Protein AF-A0A9P5AXS3-F1 (afdb_monomer_lite)

Foldseek 3Di:
DPDVCVVPNDDLQPLADPQQDLVVLLVQLLQQLVQLVLLVVQAADPVQADEDPPDDVVLLVVLADPCSPVPDPDDPPPPPDRDSRSSRLSLLQKHFDADPPPGTDNQKIARPRQRQIDRSQQRHQPDADPVRRRPGGHVDRHDHSLVSGDPLRLSNDLSSHDDPPDDDPDPPRDRSSVSNSVSSNVVSVVVCVVVVVDPPDPCPDDDDDDDDDDDDDDDDDDDDDDDDDDDDDDDDPPPPVVVVVVVVVVVVVVVVVVVVVVVVVPDPPPVVVVVVVVPPPPDPDDDDDDDDDDDDDDDDD

Secondary structure (DSSP, 8-state):
---HHHHH---TTTT----S-HHHHHHHHHHHHHHHHTTGGGSPPGGGB---TT--HHHHHHHS-TTTTTT-TT--SS-----HHHHHHHHTTEEEEEETTTEEEEEEEEETTT--EEEGGGTS-SEE-TTS-EEE--SSS-B-TTTTS-TT-TTT-HHHHS-TTS---TT----HHHHHHHHHHHHHHHHHHHTT-------PPPPS---PPPPP--------------------TTSHHHHHHHHHHHHHHHHHHHHHHHHHHS-TTHHHHHHHHTT----SS------PPPP------

Radius of gyration: 32.89 Å; chains: 1; bounding box: 79×113×78 Å

pLDDT: mean 74.74, std 23.88, range [27.81, 98.56]

InterPro domains:
  IPR012935 NuBaID, N-terminal domain [PF07967] (2-46)
  IPR013909 NuBaID, C-terminal domain [PF08600] (86-191)

Organism: NCBI:txid1803897

Structure (mmCIF, N/CA/C/O backbone):
data_AF-A0A9P5AXS3-F1
#
_entry.id   AF-A0A9P5AXS3-F1
#
loop_
_atom_site.group_PDB
_atom_site.id
_atom_site.type_symbol
_atom_site.label_atom_id
_atom_site.label_alt_id
_atom_site.label_comp_id
_atom_site.label_asym_id
_atom_site.label_entity_id
_atom_site.label_seq_id
_atom_site.pdbx_PDB_ins_code
_atom_site.Cartn_x
_atom_site.Cartn_y
_atom_site.Cartn_z
_atom_site.occupancy
_atom_site.B_iso_or_equiv
_atom_site.auth_seq_id
_atom_site.auth_comp_id
_atom_site.auth_asym_id
_atom_site.auth_atom_id
_atom_site.pdbx_PDB_model_num
ATOM 1 N N . ASP A 1 1 ? 14.763 30.629 24.649 1.00 59.75 1 ASP A N 1
ATOM 2 C CA . ASP A 1 1 ? 14.240 29.358 25.203 1.00 59.75 1 ASP A CA 1
ATOM 3 C C . ASP A 1 1 ? 12.763 29.035 24.917 1.00 59.75 1 ASP A C 1
ATOM 5 O O . ASP A 1 1 ? 12.211 28.134 25.541 1.00 59.75 1 ASP A O 1
ATOM 9 N N . ASP A 1 2 ? 12.124 29.631 23.899 1.00 80.31 2 ASP A N 1
ATOM 10 C CA . ASP A 1 2 ? 10.697 29.397 23.581 1.00 80.31 2 ASP A CA 1
ATOM 11 C C . ASP A 1 2 ? 10.450 28.553 22.316 1.00 80.31 2 ASP A C 1
ATOM 13 O O . ASP A 1 2 ? 9.512 28.778 21.555 1.00 80.31 2 ASP A O 1
ATOM 17 N N . CYS A 1 3 ? 11.269 27.526 22.079 1.00 80.56 3 CYS A N 1
ATOM 18 C CA . CYS A 1 3 ? 10.980 26.575 21.006 1.00 80.56 3 CYS A CA 1
ATOM 19 C C . CYS A 1 3 ? 9.882 25.592 21.446 1.00 80.56 3 CYS A C 1
ATOM 21 O O . CYS A 1 3 ? 10.131 24.688 22.247 1.00 80.56 3 CYS A O 1
ATOM 23 N N . LEU A 1 4 ? 8.671 25.738 20.899 1.00 76.69 4 LEU A N 1
ATOM 24 C CA . LEU A 1 4 ? 7.526 24.866 21.203 1.00 76.69 4 LEU A CA 1
ATOM 25 C C . LEU A 1 4 ? 7.808 23.381 20.919 1.00 76.69 4 LEU A C 1
ATOM 27 O O . LEU A 1 4 ? 7.338 22.527 21.666 1.00 76.69 4 LEU A O 1
ATOM 31 N N . TRP A 1 5 ? 8.643 23.073 19.920 1.00 72.88 5 TRP A N 1
ATOM 32 C CA . TRP A 1 5 ? 9.085 21.704 19.627 1.00 72.88 5 TRP A CA 1
ATOM 33 C C . TRP A 1 5 ? 9.939 21.101 20.747 1.00 72.88 5 TRP A C 1
ATOM 35 O O . TRP A 1 5 ? 9.805 19.917 21.032 1.00 72.88 5 TRP A O 1
ATOM 45 N N . ARG A 1 6 ? 10.769 21.901 21.432 1.00 71.31 6 ARG A N 1
ATOM 46 C CA . ARG A 1 6 ? 11.506 21.439 22.624 1.00 71.31 6 ARG A CA 1
ATOM 47 C C . ARG A 1 6 ? 10.601 21.279 23.843 1.00 71.31 6 ARG A C 1
ATOM 49 O O . ARG A 1 6 ? 10.870 20.426 24.675 1.00 71.31 6 ARG A O 1
ATOM 56 N N . LYS A 1 7 ? 9.558 22.107 23.964 1.00 77.88 7 LYS A N 1
ATOM 57 C CA . LYS A 1 7 ? 8.667 22.112 25.135 1.00 77.88 7 LYS A CA 1
ATOM 58 C C . LYS A 1 7 ? 7.589 21.034 25.091 1.00 77.88 7 LYS A C 1
ATOM 60 O O . LYS A 1 7 ? 7.230 20.504 26.134 1.00 77.88 7 LYS A O 1
ATOM 65 N N . ARG A 1 8 ? 7.027 20.764 23.912 1.00 74.06 8 ARG A N 1
ATOM 66 C CA . ARG A 1 8 ? 5.856 19.889 23.756 1.00 74.06 8 ARG A CA 1
ATOM 67 C C . ARG A 1 8 ? 6.108 18.684 22.852 1.00 74.06 8 ARG A C 1
ATOM 69 O O . ARG A 1 8 ? 5.332 17.741 22.910 1.00 74.06 8 ARG A O 1
ATOM 76 N N . GLY A 1 9 ? 7.174 18.706 22.050 1.00 72.25 9 GLY A N 1
ATOM 77 C CA . GLY A 1 9 ? 7.424 17.672 21.053 1.00 72.25 9 GLY A CA 1
ATOM 78 C C . GLY A 1 9 ? 6.366 17.645 19.948 1.00 72.25 9 GLY A C 1
ATOM 79 O O . GLY A 1 9 ? 5.576 18.577 19.778 1.00 72.25 9 GLY A O 1
ATOM 80 N N . CYS A 1 10 ? 6.392 16.565 19.177 1.00 68.44 10 CYS A N 1
ATOM 81 C CA . CYS A 1 10 ? 5.355 16.226 18.215 1.00 68.44 10 CYS A CA 1
ATOM 82 C C . CYS A 1 10 ? 4.273 15.392 18.920 1.00 68.44 10 CYS A C 1
ATOM 84 O O . CYS A 1 10 ? 4.609 14.605 19.798 1.00 68.44 10 CYS A O 1
ATOM 86 N N . ASP A 1 11 ? 3.000 15.568 18.560 1.00 71.19 11 ASP A N 1
ATOM 87 C CA . ASP A 1 11 ? 1.923 14.724 19.089 1.00 71.19 11 ASP A CA 1
ATOM 88 C C . ASP A 1 11 ? 2.089 13.279 18.589 1.00 71.19 11 ASP A C 1
ATOM 90 O O . ASP A 1 11 ? 2.275 13.057 17.389 1.00 71.19 11 ASP A O 1
ATOM 94 N N . ASP A 1 12 ? 1.964 12.305 19.494 1.00 67.06 12 ASP A N 1
ATOM 95 C CA . ASP A 1 12 ? 2.056 10.868 19.206 1.00 67.06 12 ASP A CA 1
ATOM 96 C C . ASP A 1 12 ? 1.020 10.417 18.164 1.00 67.06 12 ASP A C 1
ATOM 98 O O . ASP A 1 12 ? 1.191 9.397 17.498 1.00 67.06 12 ASP A O 1
ATOM 102 N N . SER A 1 13 ? -0.061 11.185 17.988 1.00 68.12 13 SER A N 1
ATOM 103 C CA . SER A 1 13 ? -1.099 10.892 17.002 1.00 68.12 13 SER A CA 1
ATOM 104 C C . SER A 1 13 ? -0.812 11.404 15.582 1.00 68.12 13 SER A C 1
ATOM 106 O O . SER A 1 13 ? -1.524 11.005 14.656 1.00 68.12 13 SER A O 1
ATOM 108 N N . LEU A 1 14 ? 0.217 12.246 15.375 1.00 75.31 14 LEU A N 1
ATOM 109 C CA . LEU A 1 14 ? 0.408 12.992 14.119 1.00 75.31 14 LEU A CA 1
ATOM 110 C C . LEU A 1 14 ? 0.569 12.081 12.895 1.00 75.31 14 LEU A C 1
ATOM 112 O O . LEU A 1 14 ? 0.094 12.405 11.808 1.00 75.31 14 LEU A O 1
ATOM 116 N N . LEU A 1 15 ? 1.247 10.948 13.065 1.00 81.50 15 LEU A N 1
ATOM 117 C CA . LEU A 1 15 ? 1.558 10.027 11.974 1.00 81.50 15 LEU A CA 1
ATOM 118 C C . LEU A 1 15 ? 0.583 8.852 11.886 1.00 81.50 15 LEU A C 1
ATOM 120 O O . LEU A 1 15 ? 0.797 7.968 11.070 1.00 81.50 15 LEU A O 1
ATOM 124 N N . ARG A 1 16 ? -0.485 8.807 12.686 1.00 89.50 16 ARG A N 1
ATOM 125 C CA . ARG A 1 16 ? -1.383 7.649 12.733 1.00 89.50 16 ARG A CA 1
ATOM 126 C C . ARG A 1 16 ? -2.268 7.552 11.488 1.00 89.50 16 ARG A C 1
ATOM 128 O O . ARG A 1 16 ? -2.901 8.519 11.068 1.00 89.50 16 ARG A O 1
ATOM 135 N N . LEU A 1 17 ? -2.418 6.341 10.956 1.00 92.69 17 LEU A N 1
ATOM 136 C CA . LEU A 1 17 ? -3.340 6.052 9.859 1.00 92.69 17 LEU A CA 1
ATOM 137 C C . LEU A 1 17 ? -4.780 5.924 10.372 1.00 92.69 17 LEU A C 1
ATOM 139 O O . LEU A 1 17 ? -5.059 5.222 11.352 1.00 92.69 17 LEU A O 1
ATOM 143 N N . SER A 1 18 ? -5.722 6.551 9.668 1.00 91.06 18 SER A N 1
ATOM 144 C CA . SER A 1 18 ? -7.158 6.397 9.918 1.00 91.06 18 SER A CA 1
ATOM 145 C C . SER A 1 18 ? -7.722 5.216 9.124 1.00 91.06 18 SER A C 1
ATOM 147 O O . SER A 1 18 ? -8.249 5.389 8.030 1.00 91.06 18 SER A O 1
ATOM 149 N N . LEU A 1 19 ? -7.588 4.007 9.677 1.00 93.00 19 LEU A N 1
ATOM 150 C CA . LEU A 1 19 ? -7.981 2.747 9.020 1.00 93.00 19 LEU A CA 1
ATOM 151 C C . LEU A 1 19 ? -9.255 2.114 9.601 1.00 93.00 19 LEU A C 1
ATOM 153 O O . LEU A 1 19 ? -9.612 0.992 9.256 1.00 93.00 19 LEU A O 1
ATOM 157 N N . THR A 1 20 ? -9.939 2.805 10.515 1.00 86.81 20 THR A N 1
ATOM 158 C CA . THR A 1 20 ? -11.145 2.288 11.185 1.00 86.81 20 THR A CA 1
ATOM 159 C C . THR A 1 20 ? -12.406 2.428 10.334 1.00 86.81 20 THR A C 1
ATOM 161 O O . THR A 1 20 ? -13.364 1.687 10.535 1.00 86.81 20 THR A O 1
ATOM 164 N N . ASN A 1 21 ? -12.425 3.363 9.379 1.00 93.19 21 ASN A N 1
ATOM 165 C CA . ASN A 1 21 ? -13.519 3.499 8.424 1.00 93.19 21 ASN A CA 1
ATOM 166 C C . ASN A 1 21 ? -13.277 2.561 7.236 1.00 93.19 21 ASN A C 1
ATOM 168 O O . ASN A 1 21 ? -12.375 2.807 6.432 1.00 93.19 21 ASN A O 1
ATOM 172 N N . ALA A 1 22 ? -14.079 1.501 7.124 1.00 94.94 22 ALA A N 1
ATOM 173 C CA . ALA A 1 22 ? -13.914 0.496 6.079 1.00 94.94 22 ALA A CA 1
ATOM 174 C C . ALA A 1 22 ? -14.111 1.064 4.667 1.00 94.94 22 ALA A C 1
ATOM 176 O O . ALA A 1 22 ? -13.286 0.803 3.798 1.00 94.94 22 ALA A O 1
ATOM 177 N N . THR A 1 23 ? -15.126 1.904 4.445 1.00 94.94 23 THR A N 1
ATOM 178 C CA . THR A 1 23 ? -15.406 2.507 3.132 1.00 94.94 23 THR A CA 1
ATOM 179 C C . THR A 1 23 ? -14.225 3.337 2.632 1.00 94.94 23 THR A C 1
ATOM 181 O O . THR A 1 23 ? -13.760 3.146 1.510 1.00 94.94 23 THR A O 1
ATOM 184 N N . THR A 1 24 ? -13.691 4.225 3.476 1.00 96.25 24 THR A N 1
ATOM 185 C CA . THR A 1 24 ? -12.525 5.049 3.123 1.00 96.25 24 THR A CA 1
ATOM 186 C C . THR A 1 24 ? -11.270 4.194 2.949 1.00 96.25 24 THR A C 1
ATOM 188 O O . THR A 1 24 ? -10.493 4.425 2.026 1.00 96.25 24 THR A O 1
ATOM 191 N N . SER A 1 25 ? -11.080 3.184 3.801 1.00 96.94 25 SER A N 1
ATOM 192 C CA . SER A 1 25 ? -9.904 2.307 3.748 1.00 96.94 25 SER A CA 1
ATO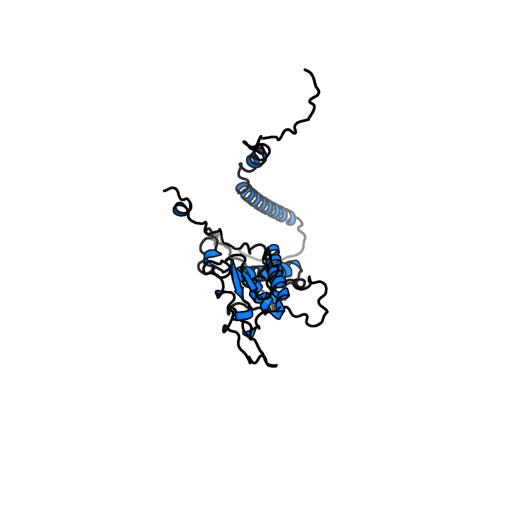M 193 C C . SER A 1 25 ? -9.885 1.440 2.488 1.00 96.94 25 SER A C 1
ATOM 195 O O . SER A 1 25 ? -8.834 1.300 1.868 1.00 96.94 25 SER A O 1
ATOM 197 N N . LEU A 1 26 ? -11.040 0.902 2.083 1.00 96.88 26 LEU A N 1
ATOM 198 C CA . LEU A 1 26 ? -11.205 0.132 0.850 1.00 96.88 26 LEU A CA 1
ATOM 199 C C . LEU A 1 26 ? -11.022 1.013 -0.387 1.00 96.88 26 LEU A C 1
ATOM 201 O O . LEU A 1 26 ? -10.317 0.611 -1.307 1.00 96.88 26 LEU A O 1
ATOM 205 N N . ALA A 1 27 ? -11.581 2.228 -0.398 1.00 96.50 27 ALA A N 1
ATOM 206 C CA . ALA A 1 27 ? -11.375 3.173 -1.496 1.00 96.50 27 ALA A CA 1
ATOM 207 C C . ALA A 1 27 ? -9.890 3.545 -1.657 1.00 96.50 27 ALA A C 1
ATOM 209 O O . ALA A 1 27 ? -9.353 3.484 -2.759 1.00 96.50 27 ALA A O 1
ATOM 210 N N . ALA A 1 28 ? -9.200 3.842 -0.552 1.00 97.06 28 ALA A N 1
ATOM 211 C CA . ALA A 1 28 ? -7.771 4.139 -0.579 1.00 97.06 28 ALA A CA 1
ATOM 212 C C . ALA A 1 28 ? -6.924 2.910 -0.959 1.00 97.06 28 ALA A C 1
ATOM 214 O O . ALA A 1 28 ? -5.900 3.047 -1.622 1.00 97.06 28 ALA A O 1
ATOM 215 N N . LEU A 1 29 ? -7.308 1.700 -0.533 1.00 98.00 29 LEU A N 1
ATOM 216 C CA . LEU A 1 29 ? -6.647 0.465 -0.968 1.00 98.00 29 LEU A CA 1
ATOM 217 C C . LEU A 1 29 ? -6.803 0.263 -2.478 1.00 98.00 29 LEU A C 1
ATOM 219 O O . LEU A 1 29 ? -5.825 -0.066 -3.144 1.00 98.00 29 LEU A O 1
ATOM 223 N N . ARG A 1 30 ? -8.011 0.490 -3.003 1.00 96.56 30 ARG A N 1
ATOM 224 C CA . ARG A 1 30 ? -8.312 0.405 -4.431 1.00 96.56 30 ARG A CA 1
ATOM 225 C C . ARG A 1 30 ? -7.456 1.374 -5.240 1.00 96.56 30 ARG A C 1
ATOM 227 O O . ARG A 1 30 ? -6.846 0.954 -6.213 1.00 96.56 30 ARG A O 1
ATOM 234 N N . GLU A 1 31 ? -7.362 2.627 -4.807 1.00 96.25 31 GLU A N 1
ATOM 235 C CA . GLU A 1 31 ? -6.519 3.643 -5.448 1.00 96.25 31 GLU A CA 1
ATOM 236 C C . GLU A 1 31 ? -5.050 3.202 -5.512 1.00 96.25 31 GLU A C 1
ATOM 238 O O . GLU A 1 31 ? -4.443 3.190 -6.583 1.00 96.25 31 GLU A O 1
ATOM 243 N N . ARG A 1 32 ? -4.488 2.750 -4.381 1.00 97.56 32 ARG A N 1
ATOM 244 C CA . ARG A 1 32 ? -3.109 2.240 -4.341 1.00 97.56 32 ARG A CA 1
ATOM 245 C C . ARG A 1 32 ? -2.912 1.053 -5.279 1.00 97.56 32 ARG A C 1
ATOM 247 O O . ARG A 1 32 ? -1.911 1.006 -5.992 1.00 97.56 32 ARG A O 1
ATOM 254 N N . TYR A 1 33 ? -3.863 0.119 -5.284 1.00 97.62 33 TYR A N 1
ATOM 255 C CA . TYR A 1 33 ? -3.846 -1.046 -6.161 1.00 97.62 33 TYR A CA 1
ATOM 256 C C . TYR A 1 33 ? -3.871 -0.646 -7.640 1.00 97.62 33 TYR A C 1
ATOM 258 O O . TYR A 1 33 ? -3.018 -1.105 -8.391 1.00 97.62 33 TYR A O 1
ATOM 266 N N . ASP A 1 34 ? -4.789 0.232 -8.053 1.00 95.62 34 ASP A N 1
ATOM 267 C CA . ASP A 1 34 ? -4.913 0.675 -9.447 1.00 95.62 34 ASP A CA 1
ATOM 268 C C . ASP A 1 34 ? -3.639 1.358 -9.944 1.00 95.62 34 ASP A C 1
ATOM 270 O O . ASP A 1 34 ? -3.177 1.094 -11.053 1.00 95.62 34 ASP A O 1
ATOM 274 N N . GLU A 1 35 ? -3.031 2.209 -9.118 1.00 95.75 35 GLU A N 1
ATOM 275 C CA . GLU A 1 35 ? -1.787 2.873 -9.491 1.00 95.75 35 GLU A CA 1
ATOM 276 C C . GLU A 1 35 ? -0.615 1.901 -9.649 1.00 95.75 35 GLU A C 1
ATOM 278 O O . GLU A 1 35 ? 0.233 2.081 -10.528 1.00 95.75 35 GLU A O 1
ATOM 283 N N . LEU A 1 36 ? -0.543 0.878 -8.801 1.00 96.94 36 LEU A N 1
ATOM 284 C CA . LEU A 1 36 ? 0.468 -0.169 -8.918 1.00 96.94 36 LEU A CA 1
ATOM 285 C C . LEU A 1 36 ? 0.186 -1.077 -10.120 1.00 96.94 36 LEU A C 1
ATOM 287 O O . LEU A 1 36 ? 1.116 -1.442 -10.836 1.00 96.94 36 LEU A O 1
ATOM 291 N N . LEU A 1 37 ? -1.084 -1.376 -10.395 1.00 94.94 37 LEU A N 1
ATOM 292 C CA . LEU A 1 37 ? -1.507 -2.163 -11.550 1.00 94.94 37 LEU A CA 1
ATOM 293 C C . LEU A 1 37 ? -1.191 -1.448 -12.870 1.00 94.94 37 LEU A C 1
ATOM 295 O O . LEU A 1 37 ? -0.703 -2.075 -13.805 1.00 94.94 37 LEU A O 1
ATOM 299 N N . ALA A 1 38 ? -1.340 -0.122 -12.926 1.00 93.62 38 ALA A N 1
ATOM 300 C CA . ALA A 1 38 ? -0.907 0.687 -14.069 1.00 93.62 38 ALA A CA 1
ATOM 301 C C . ALA A 1 38 ? 0.613 0.596 -14.346 1.00 93.62 38 ALA A C 1
ATOM 303 O O . ALA A 1 38 ? 1.087 1.053 -15.384 1.00 93.62 38 ALA A O 1
ATOM 304 N N . ARG A 1 39 ? 1.386 0.008 -13.423 1.00 93.88 39 ARG A N 1
ATOM 305 C CA . ARG A 1 39 ? 2.838 -0.209 -13.499 1.00 93.88 39 ARG A CA 1
ATOM 306 C C . ARG A 1 39 ? 3.201 -1.697 -13.539 1.00 93.88 39 ARG A C 1
ATOM 308 O O . ARG A 1 39 ? 4.337 -2.049 -13.228 1.00 93.88 39 ARG A O 1
ATOM 315 N N . ILE A 1 40 ? 2.266 -2.567 -13.932 1.00 93.69 40 ILE A N 1
ATOM 316 C CA . ILE A 1 40 ? 2.422 -4.032 -13.920 1.00 93.69 40 ILE A CA 1
ATOM 317 C C . ILE A 1 40 ? 3.722 -4.521 -14.577 1.00 93.69 40 ILE A C 1
ATOM 319 O O . ILE A 1 40 ? 4.393 -5.399 -14.040 1.00 93.69 40 ILE A O 1
ATOM 323 N N . SER A 1 41 ? 4.153 -3.892 -15.674 1.00 94.25 41 SER A N 1
ATOM 324 C CA . SER A 1 41 ? 5.397 -4.232 -16.376 1.00 94.25 41 SER A CA 1
ATOM 325 C C . SER A 1 41 ? 6.664 -3.996 -15.547 1.00 94.25 41 SER A C 1
ATOM 327 O O . SER A 1 41 ? 7.701 -4.585 -15.842 1.00 94.25 41 SER A O 1
ATOM 329 N N . PHE A 1 42 ? 6.603 -3.173 -14.499 1.00 95.12 42 PHE A N 1
ATOM 330 C CA . PHE A 1 42 ? 7.726 -2.849 -13.614 1.00 95.12 42 PHE A CA 1
ATOM 331 C C . PHE A 1 42 ? 7.611 -3.478 -12.228 1.00 95.12 42 PHE A C 1
ATOM 333 O O . PHE A 1 42 ? 8.566 -3.394 -11.456 1.00 95.12 42 PHE A O 1
ATOM 340 N N . LEU A 1 43 ? 6.476 -4.104 -11.906 1.00 96.50 43 LEU A N 1
ATOM 341 C CA . LEU A 1 43 ? 6.331 -4.824 -10.649 1.00 96.50 43 LEU A CA 1
ATOM 342 C C . LEU A 1 43 ? 7.311 -6.012 -10.606 1.00 96.50 43 LEU A C 1
ATOM 344 O O . LEU A 1 43 ? 7.502 -6.674 -11.638 1.00 96.50 43 LEU A O 1
ATOM 348 N N . PRO A 1 44 ? 7.934 -6.280 -9.441 1.00 96.31 44 PRO A N 1
ATOM 349 C CA . PRO A 1 44 ? 8.680 -7.512 -9.211 1.00 96.31 44 PRO A CA 1
ATOM 350 C C . PRO A 1 44 ? 7.797 -8.748 -9.403 1.00 96.31 44 PRO A C 1
ATOM 352 O O . PRO A 1 44 ? 6.569 -8.653 -9.340 1.00 96.31 44 PRO A O 1
ATOM 355 N N . TYR A 1 45 ? 8.411 -9.910 -9.608 1.00 95.62 45 TYR A N 1
ATOM 356 C CA . TYR A 1 45 ? 7.669 -11.169 -9.602 1.00 95.62 45 TYR A CA 1
ATOM 357 C C . TYR A 1 45 ? 7.252 -11.533 -8.174 1.00 95.62 45 TYR A C 1
ATOM 359 O O . TYR A 1 45 ? 7.866 -11.079 -7.211 1.00 95.62 45 TYR A O 1
ATOM 367 N N . GLU A 1 46 ? 6.228 -12.375 -8.020 1.00 94.81 46 GLU A N 1
ATOM 368 C CA . GLU A 1 46 ? 5.743 -12.785 -6.693 1.00 94.81 46 GLU A CA 1
ATOM 369 C C . GLU A 1 46 ? 6.846 -13.454 -5.859 1.00 94.81 46 GLU A C 1
ATOM 371 O O . GLU A 1 46 ? 6.992 -13.139 -4.683 1.00 94.81 46 GLU A O 1
ATOM 376 N N . PHE A 1 47 ? 7.710 -14.264 -6.481 1.00 94.38 47 PHE A N 1
ATOM 377 C CA . PHE A 1 47 ? 8.859 -14.880 -5.806 1.00 94.38 47 PHE A CA 1
ATOM 378 C C . PHE A 1 47 ? 9.957 -13.881 -5.397 1.00 94.38 47 PHE A C 1
ATOM 380 O O . PHE A 1 47 ? 10.814 -14.220 -4.586 1.00 94.38 47 PHE A O 1
ATOM 387 N N . ASN A 1 48 ? 9.961 -12.654 -5.936 1.00 96.19 48 ASN A N 1
ATOM 388 C CA . ASN A 1 48 ? 10.863 -11.596 -5.475 1.00 96.19 48 ASN A CA 1
ATOM 389 C C . ASN A 1 48 ? 10.326 -10.881 -4.223 1.00 96.19 48 ASN A C 1
ATOM 391 O O . ASN A 1 48 ? 11.020 -10.019 -3.683 1.00 96.19 48 ASN A O 1
ATOM 395 N N . LEU A 1 49 ? 9.098 -11.166 -3.774 1.00 96.88 49 LEU A N 1
ATOM 396 C CA . LEU A 1 49 ? 8.522 -10.549 -2.581 1.00 96.88 49 LEU A CA 1
ATOM 397 C C . LEU A 1 49 ? 8.748 -11.427 -1.351 1.00 96.88 49 LEU A C 1
ATOM 399 O O . LEU A 1 49 ? 8.540 -12.636 -1.368 1.00 96.88 49 LEU A O 1
ATOM 403 N N . ARG A 1 50 ? 9.083 -10.778 -0.236 1.00 97.06 50 ARG A N 1
ATOM 404 C CA . ARG A 1 50 ? 9.071 -11.376 1.096 1.00 97.06 50 ARG A CA 1
ATOM 405 C C . ARG A 1 50 ? 7.979 -10.712 1.921 1.00 97.06 50 ARG A C 1
ATOM 407 O O . ARG A 1 50 ? 8.149 -9.601 2.417 1.00 97.06 50 ARG A O 1
ATOM 414 N N . LEU A 1 51 ? 6.835 -11.379 2.016 1.00 96.50 51 LEU A N 1
ATOM 415 C CA . LEU A 1 51 ? 5.707 -10.909 2.815 1.00 96.50 51 LEU A CA 1
ATOM 416 C C . LEU A 1 51 ? 5.834 -11.384 4.269 1.00 96.50 51 LEU A C 1
ATOM 418 O O . LEU A 1 51 ? 6.480 -12.404 4.520 1.00 96.50 51 LEU A O 1
ATOM 422 N N . PRO A 1 52 ? 5.230 -10.666 5.234 1.00 95.56 52 PRO A N 1
ATOM 423 C CA . PRO A 1 52 ? 5.075 -11.171 6.591 1.00 95.56 52 PRO A CA 1
ATOM 424 C C . PRO A 1 52 ? 4.347 -12.516 6.583 1.00 95.56 52 PRO A C 1
ATOM 426 O O . PRO A 1 52 ? 3.350 -12.668 5.879 1.00 95.56 52 PRO A O 1
ATOM 429 N N . GLU A 1 53 ? 4.830 -13.467 7.381 1.00 92.31 53 GLU A N 1
ATOM 430 C CA . GLU A 1 53 ? 4.305 -14.838 7.440 1.00 92.31 53 GLU A CA 1
ATOM 431 C C . GLU A 1 53 ? 2.817 -14.878 7.816 1.00 92.31 53 GLU A C 1
ATOM 433 O O . GLU A 1 53 ? 2.081 -15.759 7.387 1.00 92.31 53 GLU A O 1
ATOM 438 N N . GLU A 1 54 ? 2.341 -13.885 8.570 1.00 92.94 54 GLU A N 1
ATOM 439 C CA . GLU A 1 54 ? 0.947 -13.827 9.008 1.00 92.94 54 GLU A CA 1
ATOM 440 C C . GLU A 1 54 ? -0.008 -13.263 7.942 1.00 92.94 54 GLU A C 1
ATOM 442 O O . GLU A 1 54 ? -1.216 -13.199 8.178 1.00 92.94 54 GLU A O 1
ATOM 447 N N . LEU A 1 55 ? 0.501 -12.802 6.793 1.00 95.75 55 LEU A N 1
ATOM 448 C CA . LEU A 1 55 ? -0.329 -12.280 5.712 1.00 95.75 55 LEU A CA 1
ATOM 449 C C . LEU A 1 55 ? -0.712 -13.391 4.729 1.00 95.75 55 LEU A C 1
ATOM 451 O O . LEU A 1 55 ? 0.058 -13.738 3.838 1.00 95.75 55 LEU A O 1
ATOM 455 N N . ASN A 1 56 ? -1.958 -13.854 4.821 1.00 95.56 56 ASN A N 1
ATOM 456 C CA . ASN A 1 56 ? -2.563 -14.704 3.801 1.00 95.56 56 ASN A CA 1
ATOM 457 C C . ASN A 1 56 ? -3.329 -13.856 2.771 1.00 95.56 56 ASN A C 1
ATOM 459 O O . ASN A 1 56 ? -4.384 -13.290 3.071 1.00 95.56 56 ASN A O 1
ATOM 463 N N . LEU A 1 57 ? -2.802 -13.758 1.548 1.00 96.19 57 LEU A N 1
ATOM 464 C CA . LEU A 1 57 ? -3.447 -13.002 0.471 1.00 96.19 57 LEU A CA 1
ATOM 465 C C . LEU A 1 57 ? -4.753 -13.640 -0.003 1.00 96.19 57 LEU A C 1
ATOM 467 O O . LEU A 1 57 ? -5.649 -12.903 -0.403 1.00 96.19 57 LEU A O 1
ATOM 471 N N . ASP A 1 58 ? -4.887 -14.964 0.058 1.00 96.06 58 ASP A N 1
ATOM 472 C CA . ASP A 1 58 ? -6.101 -15.653 -0.390 1.00 96.06 58 ASP A CA 1
ATOM 473 C C . ASP A 1 58 ? -7.278 -15.343 0.539 1.00 96.06 58 ASP A C 1
ATOM 475 O O . ASP A 1 58 ? -8.375 -15.024 0.074 1.00 96.06 58 ASP A O 1
ATOM 479 N N . ASP A 1 59 ? -7.024 -15.290 1.850 1.00 95.94 59 ASP A N 1
ATOM 480 C CA . ASP A 1 59 ? -8.016 -14.845 2.832 1.00 95.94 59 ASP A CA 1
ATOM 481 C C . ASP A 1 59 ? -8.415 -13.386 2.583 1.00 95.94 59 ASP A C 1
ATOM 483 O O . ASP A 1 59 ? -9.602 -13.056 2.574 1.00 95.94 59 ASP A O 1
ATOM 487 N N . VAL A 1 60 ? -7.442 -12.500 2.333 1.00 97.25 60 VAL A N 1
ATOM 488 C CA . VAL A 1 60 ? -7.729 -11.091 2.023 1.00 97.25 60 VAL A CA 1
ATOM 489 C C . VAL A 1 60 ? -8.575 -10.975 0.758 1.00 97.25 60 VAL A C 1
ATOM 491 O O . VAL A 1 60 ? -9.576 -10.263 0.776 1.00 97.25 60 VAL A O 1
ATOM 494 N N . LEU A 1 61 ? -8.213 -11.686 -0.311 1.00 96.31 61 LEU A N 1
ATOM 495 C CA . LEU A 1 61 ? -8.961 -11.709 -1.566 1.00 96.31 61 LEU A CA 1
ATOM 496 C C . LEU A 1 61 ? -10.402 -12.182 -1.355 1.00 96.31 61 LEU A C 1
ATOM 498 O O . LEU A 1 61 ? -11.318 -11.558 -1.884 1.00 96.31 61 LEU A O 1
ATOM 502 N N . SER A 1 62 ? -10.617 -13.212 -0.531 1.00 95.69 62 SER A N 1
ATOM 503 C CA . SER A 1 62 ? -11.958 -13.720 -0.211 1.00 95.69 62 SER A CA 1
ATOM 504 C C . SER A 1 62 ? -12.822 -12.733 0.589 1.00 95.69 62 SER A C 1
ATOM 506 O O . SER A 1 62 ? -14.051 -12.783 0.528 1.00 95.69 62 SER A O 1
ATOM 508 N N . HIS A 1 63 ? -12.189 -11.826 1.339 1.00 96.56 63 HIS A N 1
ATOM 509 C CA . HIS A 1 63 ? -12.862 -10.807 2.140 1.00 96.56 63 HIS A CA 1
ATOM 510 C C . HIS A 1 63 ? -13.102 -9.493 1.380 1.00 96.56 63 HIS A C 1
ATOM 512 O O . HIS A 1 63 ? -13.863 -8.645 1.853 1.00 96.56 63 HIS A O 1
ATOM 518 N N . LEU A 1 64 ? -12.476 -9.270 0.223 1.00 96.00 64 LEU A N 1
ATOM 519 C CA . LEU A 1 64 ? -12.724 -8.061 -0.564 1.00 96.00 64 LEU A CA 1
ATOM 520 C C . LEU A 1 64 ? -14.135 -8.083 -1.190 1.00 96.00 64 LEU A C 1
ATOM 522 O O . LEU A 1 64 ? -14.681 -9.154 -1.451 1.00 96.00 64 LEU A O 1
ATOM 526 N N . PRO A 1 65 ? -14.758 -6.910 -1.418 1.00 93.44 65 PRO A N 1
ATOM 527 C CA . PRO A 1 65 ? -16.007 -6.839 -2.173 1.00 93.44 65 PRO A CA 1
ATOM 528 C C . PRO A 1 65 ? -15.870 -7.479 -3.566 1.00 93.44 65 PRO A C 1
ATOM 530 O O . PRO A 1 65 ? -14.834 -7.336 -4.213 1.00 93.44 65 PRO A O 1
ATOM 533 N N . ASN A 1 66 ? -16.924 -8.123 -4.075 1.00 88.88 66 ASN A N 1
ATOM 534 C CA . ASN A 1 66 ? -16.885 -8.785 -5.390 1.00 88.88 66 ASN A CA 1
ATOM 535 C C . ASN A 1 66 ? -16.610 -7.809 -6.549 1.00 88.88 66 ASN A C 1
ATOM 537 O O . ASN A 1 66 ? -15.997 -8.181 -7.545 1.00 88.88 66 ASN A O 1
ATOM 541 N N . ASP A 1 67 ? -17.048 -6.555 -6.421 1.00 89.69 67 ASP A N 1
ATOM 542 C CA . ASP A 1 67 ? -16.822 -5.489 -7.400 1.00 89.69 67 ASP A CA 1
ATOM 543 C C . ASP A 1 67 ? -15.492 -4.743 -7.181 1.00 89.69 67 ASP A C 1
ATOM 545 O O . ASP A 1 67 ? -15.181 -3.787 -7.900 1.00 89.69 67 ASP A O 1
ATOM 549 N N . PHE A 1 68 ? -14.675 -5.181 -6.210 1.00 92.56 68 PHE A N 1
ATOM 550 C CA . PHE A 1 68 ? -13.450 -4.490 -5.819 1.00 92.56 68 PHE A CA 1
ATOM 551 C C . PHE A 1 68 ? -12.459 -4.357 -6.971 1.00 92.56 68 PHE A C 1
ATOM 553 O O . PHE A 1 68 ? -11.745 -3.363 -7.006 1.00 92.56 68 PHE A O 1
ATOM 560 N N . PHE A 1 69 ? -12.427 -5.279 -7.938 1.00 89.81 69 PHE A N 1
ATOM 561 C CA . PHE A 1 69 ? -11.518 -5.214 -9.092 1.00 89.81 69 PHE A CA 1
ATOM 562 C C . PHE A 1 69 ? -12.186 -4.692 -10.380 1.00 89.81 69 PHE A C 1
ATOM 564 O O . PHE A 1 69 ? -11.500 -4.208 -11.275 1.00 89.81 69 PHE A O 1
ATOM 571 N N . THR A 1 70 ? -13.516 -4.629 -10.443 1.00 79.69 70 THR A N 1
ATOM 572 C CA . THR A 1 70 ? -14.291 -4.472 -11.692 1.00 79.69 70 THR A CA 1
ATOM 573 C C . THR A 1 70 ? -14.315 -3.052 -12.281 1.00 79.69 70 THR A C 1
ATOM 575 O O . THR A 1 70 ? -14.635 -2.876 -13.449 1.00 79.69 70 THR A O 1
ATOM 578 N N . LYS A 1 71 ? -13.953 -2.004 -11.525 1.00 64.00 71 LYS A N 1
ATOM 579 C CA . LYS A 1 71 ? -14.057 -0.600 -11.993 1.00 64.00 71 LYS A CA 1
ATOM 580 C C . LYS A 1 71 ? -13.109 -0.157 -13.124 1.00 64.00 71 LYS A C 1
ATOM 582 O O . LYS A 1 71 ? -13.214 0.995 -13.541 1.00 64.00 71 LYS A O 1
ATOM 587 N N . GLN A 1 72 ? -12.209 -0.996 -13.643 1.00 55.34 72 GLN A N 1
ATOM 588 C CA . GLN A 1 72 ? -11.442 -0.606 -14.836 1.00 55.34 72 GLN A CA 1
ATOM 589 C C . GLN A 1 72 ? -12.253 -0.897 -16.102 1.00 55.34 72 GLN A C 1
ATOM 591 O O . GLN A 1 72 ? -12.385 -2.041 -16.529 1.00 55.34 72 GLN A O 1
ATOM 596 N N . ALA A 1 73 ? -12.802 0.156 -16.707 1.00 46.56 73 ALA A N 1
ATOM 597 C CA . ALA A 1 73 ? -13.372 0.078 -18.043 1.00 46.56 73 ALA A CA 1
ATOM 598 C C . ALA A 1 73 ? -12.282 -0.361 -19.044 1.00 46.56 73 ALA A C 1
ATOM 600 O O . ALA A 1 73 ? -11.240 0.282 -19.141 1.00 46.56 73 ALA A O 1
ATOM 601 N N . ALA A 1 74 ? -12.574 -1.420 -19.804 1.00 44.09 74 ALA A N 1
ATOM 602 C CA . ALA A 1 74 ? -11.866 -1.865 -21.012 1.00 44.09 74 ALA A CA 1
ATOM 603 C C . ALA A 1 74 ? -10.605 -2.753 -20.886 1.00 44.09 74 ALA A C 1
ATOM 605 O O . ALA A 1 74 ? -9.812 -2.794 -21.827 1.00 44.09 74 ALA A O 1
ATOM 606 N N . ALA A 1 75 ? -10.441 -3.553 -19.827 1.00 46.88 75 ALA A N 1
ATOM 607 C CA . ALA A 1 75 ? -9.573 -4.736 -19.920 1.00 46.88 75 ALA A CA 1
ATOM 608 C C . ALA A 1 75 ? -10.392 -5.922 -20.460 1.00 46.88 75 ALA A C 1
ATOM 610 O O . ALA A 1 75 ? -11.370 -6.340 -19.844 1.00 46.88 75 ALA A O 1
ATOM 611 N N . LYS A 1 76 ? -10.033 -6.407 -21.655 1.00 44.44 76 LYS A N 1
ATOM 612 C CA . LYS A 1 76 ? -10.669 -7.556 -22.316 1.00 44.44 76 LYS A CA 1
ATOM 613 C C . LYS A 1 76 ? -10.650 -8.784 -21.395 1.00 44.44 76 LYS A C 1
ATOM 615 O O . LYS A 1 76 ? -9.666 -9.027 -20.711 1.00 44.44 76 LYS A O 1
ATOM 620 N N . GLU A 1 77 ? -11.741 -9.541 -21.432 1.00 45.41 77 GLU A N 1
ATOM 621 C CA . GLU A 1 77 ? -12.160 -10.644 -20.549 1.00 45.41 77 GLU A CA 1
ATOM 622 C C . GLU A 1 77 ? -11.260 -11.904 -20.506 1.00 45.41 77 GLU A C 1
ATOM 624 O O . GLU A 1 77 ? -11.748 -13.001 -20.251 1.00 45.41 77 GLU A O 1
ATOM 629 N N . ALA A 1 78 ? -9.950 -11.806 -20.714 1.00 43.31 78 ALA A N 1
ATOM 630 C CA . ALA A 1 78 ? -9.050 -12.956 -20.643 1.00 43.31 78 ALA A CA 1
ATOM 631 C C . ALA A 1 78 ? -7.931 -12.666 -19.633 1.00 43.31 78 ALA A C 1
ATOM 633 O O . ALA A 1 78 ? -7.135 -11.767 -19.867 1.00 43.31 78 ALA A O 1
ATOM 634 N N . GLU A 1 79 ? -7.905 -13.434 -18.532 1.00 47.75 79 GLU A N 1
ATOM 635 C CA . GLU A 1 79 ? -7.025 -13.332 -17.339 1.00 47.75 79 GLU A CA 1
ATOM 636 C C . GLU A 1 79 ? -7.572 -12.479 -16.171 1.00 47.75 79 GLU A C 1
ATOM 638 O O . GLU A 1 79 ? -6.943 -11.562 -15.655 1.00 47.75 79 GLU A O 1
ATOM 643 N N . ALA A 1 80 ? -8.772 -12.827 -15.695 1.00 61.19 80 ALA A N 1
ATOM 644 C CA . ALA A 1 80 ? -9.514 -12.147 -14.625 1.00 61.19 80 ALA A CA 1
ATOM 645 C C . ALA A 1 80 ? -8.981 -12.364 -13.184 1.00 61.19 80 ALA A C 1
ATOM 647 O O . ALA A 1 80 ? -9.752 -12.262 -12.226 1.00 61.19 80 ALA A O 1
ATOM 648 N N . GLN A 1 81 ? -7.700 -12.703 -12.995 1.00 77.56 81 GLN A N 1
ATOM 649 C CA . GLN A 1 81 ? -7.139 -12.882 -11.651 1.00 77.56 81 GLN A CA 1
ATOM 650 C C . GLN A 1 81 ? -6.538 -11.573 -11.113 1.00 77.56 81 GLN A C 1
ATOM 652 O O . GLN A 1 81 ? -5.792 -10.896 -11.823 1.00 77.56 81 GLN A O 1
ATOM 657 N N . PRO A 1 82 ? -6.824 -11.198 -9.853 1.00 91.38 82 PRO A N 1
ATOM 658 C CA . PRO A 1 82 ? -6.205 -10.038 -9.222 1.00 91.38 82 PRO A CA 1
ATOM 659 C C . PRO A 1 82 ? -4.677 -10.127 -9.214 1.00 91.38 82 PRO A C 1
ATOM 661 O O . PRO A 1 82 ? -4.105 -11.163 -8.872 1.00 91.38 82 PRO A O 1
ATOM 664 N N . ASN A 1 83 ? -3.996 -9.020 -9.518 1.00 95.06 83 ASN A N 1
ATOM 665 C CA . ASN A 1 83 ? -2.540 -8.981 -9.453 1.00 95.06 83 ASN A CA 1
ATOM 666 C C . ASN A 1 83 ? -2.080 -9.003 -7.983 1.00 95.06 83 ASN A C 1
ATOM 668 O O . ASN A 1 83 ? -2.167 -8.002 -7.264 1.00 95.06 83 ASN A O 1
ATOM 672 N N . ARG A 1 84 ? -1.572 -10.157 -7.538 1.00 96.50 84 ARG A N 1
ATOM 673 C CA . ARG A 1 84 ? -1.174 -10.402 -6.141 1.00 96.50 84 ARG A CA 1
ATOM 674 C C . ARG A 1 84 ? -0.055 -9.478 -5.669 1.00 96.50 84 ARG A C 1
ATOM 676 O O . ARG A 1 84 ? -0.094 -9.006 -4.533 1.00 96.50 84 ARG A O 1
ATOM 683 N N . VAL A 1 85 ? 0.906 -9.155 -6.537 1.00 97.38 85 VAL A N 1
ATOM 684 C CA . VAL A 1 85 ? 2.030 -8.262 -6.209 1.00 97.38 85 VAL A CA 1
ATOM 685 C C . VAL A 1 85 ? 1.540 -6.833 -5.971 1.00 97.38 85 VAL A C 1
ATOM 687 O O . VAL A 1 85 ? 1.875 -6.227 -4.951 1.00 97.38 85 VAL A O 1
ATOM 690 N N . ALA A 1 86 ? 0.695 -6.307 -6.860 1.00 97.69 86 ALA A N 1
ATOM 691 C CA . ALA A 1 86 ? 0.088 -4.989 -6.702 1.00 97.69 86 ALA A CA 1
ATOM 692 C C . ALA A 1 86 ? -0.748 -4.914 -5.418 1.00 97.69 86 ALA A C 1
ATOM 694 O O . ALA A 1 86 ? -0.617 -3.956 -4.655 1.00 97.69 86 ALA A O 1
ATOM 695 N N . LEU A 1 87 ? -1.559 -5.942 -5.136 1.00 98.12 87 LEU A N 1
ATOM 696 C CA . 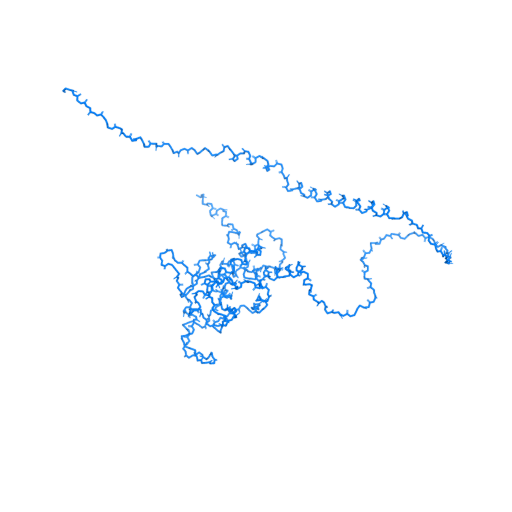LEU A 1 87 ? -2.357 -6.006 -3.911 1.00 98.12 87 LEU A CA 1
ATOM 697 C C . LEU A 1 87 ? -1.474 -6.045 -2.660 1.00 98.12 87 LEU A C 1
ATOM 699 O O . LEU A 1 87 ? -1.729 -5.305 -1.713 1.00 98.12 87 LEU A O 1
ATOM 703 N N . SER A 1 88 ? -0.410 -6.846 -2.669 1.00 98.12 88 SER A N 1
ATOM 704 C CA . SER A 1 88 ? 0.531 -6.959 -1.550 1.00 98.12 88 SER A CA 1
ATOM 705 C C . SER A 1 88 ? 1.187 -5.622 -1.217 1.00 98.12 88 SER A C 1
ATOM 707 O O . SER A 1 88 ? 1.187 -5.184 -0.065 1.00 98.12 88 SER A O 1
ATOM 709 N N . LEU A 1 89 ? 1.699 -4.929 -2.236 1.00 98.50 89 LEU A N 1
ATOM 710 C CA . LEU A 1 89 ? 2.286 -3.600 -2.083 1.00 98.50 89 LEU A CA 1
ATOM 711 C C . LEU A 1 89 ? 1.245 -2.58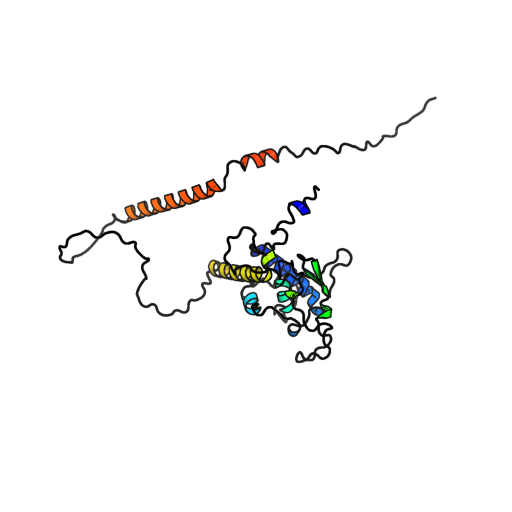2 -1.586 1.00 98.50 89 LEU A C 1
ATOM 713 O O . LEU A 1 89 ? 1.524 -1.824 -0.653 1.00 98.50 89 LEU A O 1
ATOM 717 N N . ALA A 1 90 ? 0.029 -2.609 -2.139 1.00 98.44 90 ALA A N 1
ATOM 718 C CA . ALA A 1 90 ? -1.060 -1.721 -1.742 1.00 98.44 90 ALA A CA 1
ATOM 719 C C . ALA A 1 90 ? -1.509 -1.946 -0.286 1.00 98.44 90 ALA A C 1
ATOM 721 O O . ALA A 1 90 ? -1.734 -0.977 0.447 1.00 98.44 90 ALA A O 1
ATOM 722 N N . LEU A 1 91 ? -1.610 -3.197 0.172 1.00 98.31 91 LEU A N 1
ATOM 723 C CA . LEU A 1 91 ? -1.930 -3.544 1.565 1.00 98.31 91 LEU A CA 1
ATOM 724 C C . LEU A 1 91 ? -0.867 -3.032 2.541 1.00 98.31 91 LEU A C 1
ATOM 726 O O . LEU A 1 91 ? -1.196 -2.606 3.646 1.00 98.31 91 LEU A O 1
ATOM 730 N N . MET A 1 92 ? 0.389 -3.010 2.099 1.00 98.19 92 MET A N 1
ATOM 731 C CA . MET A 1 92 ? 1.528 -2.501 2.861 1.00 98.19 92 MET A CA 1
ATOM 732 C C . MET A 1 92 ? 1.696 -0.981 2.755 1.00 98.19 92 MET A C 1
ATOM 734 O O . MET A 1 92 ? 2.672 -0.444 3.264 1.00 98.19 92 MET A O 1
ATOM 738 N N . GLY A 1 93 ? 0.766 -0.264 2.121 1.00 98.00 93 GLY A N 1
ATOM 739 C CA . GLY A 1 93 ? 0.780 1.201 2.069 1.00 98.00 93 GLY A CA 1
ATOM 740 C C . GLY A 1 93 ? 1.626 1.811 0.955 1.00 98.00 93 GLY A C 1
ATOM 741 O O . GLY A 1 93 ? 1.832 3.027 0.949 1.00 98.00 93 GLY A O 1
ATOM 742 N N . TRP A 1 94 ? 2.110 1.002 0.013 1.00 98.56 94 TRP A N 1
ATOM 743 C CA . TRP A 1 94 ? 2.789 1.495 -1.182 1.00 98.56 94 TRP A CA 1
ATOM 744 C C . TRP A 1 94 ? 1.780 1.905 -2.248 1.00 98.56 94 TRP A C 1
ATOM 746 O O . TRP A 1 94 ? 0.731 1.288 -2.407 1.00 98.56 94 TRP A O 1
ATOM 756 N N . GLN A 1 95 ? 2.115 2.958 -2.980 1.00 97.38 95 GLN A N 1
ATOM 757 C CA . GLN A 1 95 ? 1.330 3.524 -4.073 1.00 97.38 95 GLN A CA 1
ATOM 758 C C . GLN A 1 95 ? 2.265 3.846 -5.238 1.00 97.38 95 GLN A C 1
ATOM 760 O O . GLN A 1 95 ? 3.479 3.957 -5.041 1.00 97.38 95 GLN A O 1
ATOM 765 N N . GLY A 1 96 ? 1.727 4.011 -6.444 1.00 96.75 96 GLY A N 1
ATOM 766 C CA . GLY A 1 96 ? 2.510 4.506 -7.568 1.00 96.75 96 GLY A CA 1
ATOM 767 C C . GLY A 1 96 ? 3.160 5.854 -7.247 1.00 96.75 96 GLY A C 1
ATOM 768 O O . GLY A 1 96 ? 2.568 6.717 -6.603 1.00 96.75 96 GLY A O 1
ATOM 769 N N . LEU A 1 97 ? 4.410 6.051 -7.673 1.00 95.81 97 LEU A N 1
ATOM 770 C CA . LEU A 1 97 ? 5.033 7.365 -7.541 1.00 95.81 97 LEU A CA 1
ATOM 771 C C . LEU A 1 97 ? 4.542 8.274 -8.672 1.00 95.81 97 LEU A C 1
ATOM 773 O O . LEU A 1 97 ? 4.799 7.993 -9.845 1.00 95.81 97 LEU A O 1
ATOM 777 N N . ASN A 1 98 ? 3.898 9.385 -8.318 1.00 93.12 98 ASN A N 1
ATOM 778 C CA . ASN A 1 98 ? 3.542 10.460 -9.242 1.00 93.12 98 ASN A CA 1
ATOM 779 C C . ASN A 1 98 ? 4.356 11.720 -8.909 1.00 93.12 98 ASN A C 1
ATOM 781 O O . ASN A 1 98 ? 4.507 12.108 -7.750 1.00 93.12 98 ASN A O 1
ATOM 785 N N . ASN A 1 99 ? 4.916 12.359 -9.933 1.00 90.69 99 ASN A N 1
ATOM 786 C CA . ASN A 1 99 ? 5.654 13.610 -9.830 1.00 90.69 99 ASN A CA 1
ATOM 787 C C . ASN A 1 99 ? 4.841 14.743 -10.464 1.00 90.69 99 ASN A C 1
ATOM 789 O O . ASN A 1 99 ? 4.342 14.596 -11.572 1.00 90.69 99 ASN A O 1
ATOM 793 N N . VAL A 1 100 ? 4.773 15.902 -9.806 1.00 91.06 100 VAL A N 1
ATOM 794 C CA . VAL A 1 100 ? 3.990 17.058 -10.285 1.00 91.06 100 VAL A CA 1
ATOM 795 C C . VAL A 1 100 ? 4.417 17.535 -11.681 1.00 91.06 100 VAL A C 1
ATOM 797 O O . VAL A 1 100 ? 3.587 18.031 -12.431 1.00 91.06 100 VAL A O 1
ATOM 800 N N . ARG A 1 101 ? 5.700 17.395 -12.044 1.00 93.38 101 ARG A N 1
ATOM 801 C CA . ARG A 1 101 ? 6.231 17.880 -13.330 1.00 93.38 101 ARG A CA 1
ATOM 802 C C . ARG A 1 101 ? 6.230 16.821 -14.429 1.00 93.38 101 ARG A C 1
ATOM 804 O O . ARG A 1 101 ? 6.024 17.160 -15.583 1.00 93.38 101 ARG A O 1
ATOM 811 N N . ILE A 1 102 ? 6.525 15.571 -14.075 1.00 91.38 102 ILE A N 1
ATOM 812 C CA . ILE A 1 102 ? 6.792 14.487 -15.043 1.00 91.38 102 ILE A CA 1
ATOM 813 C C . ILE A 1 102 ? 5.608 13.504 -15.124 1.00 91.38 102 ILE A C 1
ATOM 815 O O . ILE A 1 102 ? 5.528 12.693 -16.037 1.00 91.38 102 ILE A O 1
ATOM 819 N N . GLY A 1 103 ? 4.655 13.587 -14.193 1.00 92.62 103 GLY A N 1
ATOM 820 C CA . GLY A 1 103 ? 3.539 12.655 -14.097 1.00 92.62 103 GLY A CA 1
ATOM 821 C C . GLY A 1 103 ? 3.943 11.336 -13.438 1.00 92.62 103 GLY A C 1
ATOM 822 O O . GLY A 1 103 ? 4.771 11.306 -12.522 1.00 92.62 103 GLY A 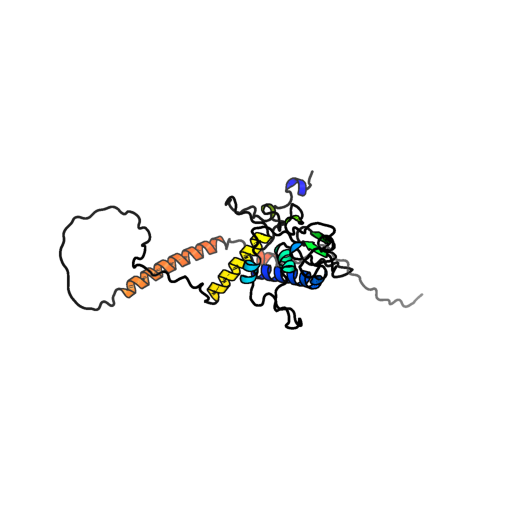O 1
ATOM 823 N N . ALA A 1 104 ? 3.318 10.244 -13.872 1.00 92.56 104 ALA A N 1
ATOM 824 C CA . ALA A 1 104 ? 3.566 8.915 -13.332 1.00 92.56 104 ALA A CA 1
ATOM 825 C C . ALA A 1 104 ? 5.009 8.463 -13.593 1.00 92.56 104 ALA A C 1
ATOM 827 O O . ALA A 1 104 ? 5.472 8.458 -14.729 1.00 92.56 104 ALA A O 1
ATOM 828 N N . VAL A 1 105 ? 5.711 8.043 -12.539 1.00 94.44 105 VAL A N 1
ATOM 829 C CA . VAL A 1 105 ? 7.032 7.413 -12.631 1.00 94.44 105 VAL A CA 1
ATOM 830 C C . VAL A 1 105 ? 6.823 5.892 -12.685 1.00 94.44 105 VAL A C 1
ATOM 832 O O . VAL A 1 105 ? 6.432 5.310 -11.667 1.00 94.44 105 VAL A O 1
ATOM 835 N N . PRO A 1 106 ? 7.025 5.228 -13.840 1.00 90.56 106 PRO A N 1
ATOM 836 C CA . PRO A 1 106 ? 6.530 3.862 -14.042 1.00 90.56 106 PRO A CA 1
ATOM 837 C C . PRO A 1 106 ? 7.232 2.800 -13.190 1.00 90.56 106 PRO A C 1
ATOM 839 O O . PRO A 1 106 ? 6.599 1.887 -12.677 1.00 90.56 106 PRO A O 1
ATOM 842 N N . ASN A 1 107 ? 8.540 2.936 -12.984 1.00 94.44 107 ASN A N 1
ATOM 843 C CA . ASN A 1 107 ? 9.372 1.969 -12.264 1.00 94.44 107 ASN A CA 1
ATOM 844 C C . ASN A 1 107 ? 9.531 2.293 -10.771 1.00 94.44 107 ASN A C 1
ATOM 846 O O . ASN A 1 107 ? 10.502 1.858 -10.147 1.00 94.44 107 ASN A O 1
ATOM 850 N N . SER A 1 108 ? 8.637 3.111 -10.211 1.00 96.56 108 SER A N 1
ATOM 851 C CA . SER A 1 108 ? 8.766 3.612 -8.848 1.00 96.56 108 SER A CA 1
ATOM 852 C C . SER A 1 108 ? 7.457 3.562 -8.070 1.00 96.56 108 SER A C 1
ATOM 854 O O . SER A 1 108 ? 6.384 3.871 -8.591 1.00 96.56 108 SER A O 1
ATOM 856 N N . ALA A 1 109 ? 7.580 3.245 -6.785 1.00 97.94 109 ALA A N 1
ATOM 857 C CA . ALA A 1 109 ? 6.503 3.309 -5.808 1.00 97.94 109 ALA A CA 1
ATOM 858 C C . ALA A 1 109 ? 6.894 4.224 -4.643 1.00 97.94 109 ALA A C 1
ATOM 860 O O . ALA A 1 109 ? 8.076 4.476 -4.393 1.00 97.94 109 ALA A O 1
ATOM 861 N N . SER A 1 110 ? 5.911 4.729 -3.911 1.00 97.88 110 SER A N 1
ATOM 862 C CA . SER A 1 110 ? 6.137 5.523 -2.709 1.00 97.88 110 SER A CA 1
ATOM 863 C C . SER A 1 110 ? 5.093 5.277 -1.636 1.00 97.88 110 SER A C 1
ATOM 865 O O . SER A 1 110 ? 3.935 4.996 -1.928 1.00 97.88 110 SER A O 1
ATOM 867 N N . CYS A 1 111 ? 5.509 5.435 -0.385 1.00 98.00 111 CYS A N 1
ATOM 868 C CA . CYS A 1 111 ? 4.607 5.515 0.751 1.00 98.00 111 CYS A CA 1
ATOM 869 C C . CYS A 1 111 ? 4.249 6.984 0.998 1.00 98.00 111 CYS A C 1
ATOM 871 O O . CYS A 1 111 ? 5.125 7.788 1.319 1.00 98.00 111 CYS A O 1
ATOM 873 N N . HIS A 1 112 ? 2.968 7.337 0.908 1.00 94.62 112 HIS A N 1
ATOM 874 C CA . HIS A 1 112 ? 2.496 8.707 1.154 1.00 94.62 112 HIS A CA 1
ATOM 875 C C . HIS A 1 112 ? 2.541 9.119 2.633 1.00 94.62 112 HIS A C 1
ATOM 877 O O . HIS A 1 112 ? 2.362 10.289 2.953 1.00 94.62 112 HIS A O 1
ATOM 883 N N . THR A 1 113 ? 2.826 8.179 3.539 1.00 95.00 113 THR A N 1
ATOM 884 C CA . THR A 1 113 ? 2.901 8.451 4.978 1.00 95.00 113 THR A CA 1
ATOM 885 C C . THR A 1 113 ? 4.323 8.742 5.449 1.00 95.00 113 THR A C 1
ATOM 887 O O . THR A 1 113 ? 4.550 9.730 6.137 1.00 95.00 113 THR A O 1
ATOM 890 N N . CYS A 1 114 ? 5.305 7.915 5.073 1.00 95.81 114 CYS A N 1
ATOM 891 C CA . CYS A 1 114 ? 6.709 8.144 5.442 1.00 95.81 114 CYS A CA 1
ATOM 892 C C . CYS A 1 114 ? 7.558 8.761 4.322 1.00 95.81 114 CYS A C 1
ATOM 894 O O . CYS A 1 114 ? 8.759 8.979 4.505 1.00 95.81 114 CYS A O 1
ATOM 896 N N . LEU A 1 115 ? 6.954 9.022 3.158 1.00 95.25 115 LEU A N 1
ATOM 897 C CA . LEU A 1 115 ? 7.581 9.623 1.975 1.00 95.25 115 LEU A CA 1
ATOM 898 C C . LEU A 1 115 ? 8.787 8.834 1.437 1.00 95.25 115 LEU A C 1
ATOM 900 O O . LEU A 1 115 ? 9.613 9.363 0.689 1.00 95.25 115 LEU A O 1
ATOM 904 N N . ARG A 1 116 ? 8.913 7.557 1.813 1.00 96.81 116 ARG A N 1
ATOM 905 C CA . ARG A 1 116 ? 9.901 6.641 1.242 1.00 96.81 116 ARG A CA 1
ATOM 906 C C . ARG A 1 116 ? 9.527 6.342 -0.206 1.00 96.81 116 ARG A C 1
ATOM 908 O O . ARG A 1 116 ? 8.353 6.153 -0.515 1.00 96.81 116 ARG A O 1
ATOM 915 N N . ARG A 1 117 ? 10.536 6.293 -1.075 1.00 97.25 117 ARG A N 1
ATOM 916 C CA . ARG A 1 117 ? 10.417 5.923 -2.489 1.00 97.25 117 ARG A CA 1
ATOM 917 C C . ARG A 1 117 ? 11.202 4.642 -2.738 1.00 97.25 117 ARG A C 1
ATOM 919 O O . ARG A 1 117 ? 12.294 4.497 -2.191 1.00 97.25 117 ARG A O 1
ATOM 926 N N . LEU A 1 118 ? 10.656 3.769 -3.571 1.00 96.69 118 LEU A N 1
ATOM 927 C CA . LEU A 1 118 ? 11.268 2.526 -4.021 1.00 96.69 118 LEU A CA 1
ATOM 928 C C . LEU A 1 118 ? 11.425 2.551 -5.532 1.00 96.69 118 LEU A C 1
ATOM 930 O O . LEU A 1 118 ? 10.478 2.882 -6.241 1.00 96.69 118 LEU A O 1
ATOM 934 N N . GLY A 1 119 ? 12.603 2.158 -6.012 1.00 97.00 119 GLY A N 1
ATOM 935 C CA . GLY A 1 119 ? 12.800 1.775 -7.405 1.00 97.00 119 GLY A CA 1
ATOM 936 C C . GLY A 1 119 ? 12.451 0.301 -7.565 1.00 97.00 119 GLY A C 1
ATOM 937 O O . GLY A 1 119 ? 13.230 -0.554 -7.160 1.00 97.00 119 GLY A O 1
ATOM 938 N N . LEU A 1 120 ? 11.292 0.001 -8.148 1.00 96.75 120 LEU A N 1
ATOM 939 C CA . LEU A 1 120 ? 10.782 -1.369 -8.305 1.00 96.75 120 LEU A CA 1
ATOM 940 C C . LEU A 1 120 ? 11.724 -2.246 -9.147 1.00 96.75 120 LEU A C 1
ATOM 942 O O . LEU A 1 120 ? 11.861 -3.439 -8.899 1.00 96.75 120 LEU A O 1
ATOM 946 N N . TRP A 1 121 ? 12.446 -1.622 -10.082 1.00 94.69 121 TRP A N 1
ATOM 947 C CA . TRP A 1 121 ? 13.461 -2.262 -10.922 1.00 94.69 121 TRP A CA 1
ATOM 948 C C . TRP A 1 121 ? 14.608 -2.908 -10.133 1.00 94.69 121 TRP A C 1
ATOM 950 O O . TRP A 1 121 ? 15.241 -3.827 -10.640 1.00 94.69 121 TRP A O 1
ATOM 960 N N . MET A 1 122 ? 14.885 -2.451 -8.906 1.00 96.56 122 MET A N 1
ATOM 961 C CA . MET A 1 122 ? 15.949 -3.031 -8.080 1.00 96.56 122 MET A CA 1
ATOM 962 C C . MET A 1 122 ? 15.604 -4.442 -7.605 1.00 96.56 122 MET A C 1
ATOM 964 O O . MET A 1 122 ? 16.508 -5.190 -7.262 1.00 96.56 122 MET A O 1
ATOM 968 N N . PHE A 1 123 ? 14.319 -4.799 -7.606 1.00 96.88 123 PHE A N 1
ATOM 969 C CA . PHE A 1 123 ? 13.808 -6.050 -7.046 1.00 96.88 123 PHE A CA 1
ATOM 970 C C . PHE A 1 123 ? 13.171 -6.964 -8.095 1.00 96.88 123 PHE A C 1
ATOM 972 O O . PHE A 1 123 ? 12.768 -8.074 -7.774 1.00 96.88 123 PHE A O 1
ATOM 979 N N . LYS A 1 124 ? 13.047 -6.508 -9.346 1.00 95.94 124 LYS A N 1
ATOM 980 C CA . LYS A 1 124 ? 12.514 -7.316 -10.443 1.00 95.94 124 LYS A CA 1
ATOM 981 C C . LYS A 1 124 ? 13.653 -8.063 -11.131 1.00 95.94 124 LYS A C 1
ATOM 983 O O . LYS A 1 124 ? 14.562 -7.421 -11.658 1.00 95.94 124 LYS A O 1
ATOM 988 N N . SER A 1 125 ? 13.592 -9.396 -11.154 1.00 95.19 125 SER A N 1
ATOM 989 C CA . SER A 1 125 ? 14.544 -10.203 -11.931 1.00 95.19 125 SER A CA 1
ATOM 990 C C . SER A 1 125 ? 14.517 -9.784 -13.403 1.00 95.19 125 SER A C 1
ATOM 992 O O . SER A 1 125 ? 13.446 -9.546 -13.964 1.00 95.19 125 SER A O 1
ATOM 994 N N . LYS A 1 126 ? 15.687 -9.643 -14.029 1.00 94.25 126 LYS A N 1
ATOM 995 C CA . LYS A 1 126 ? 15.777 -9.115 -15.399 1.00 94.25 126 LYS A CA 1
ATOM 996 C C . LYS A 1 126 ? 15.287 -10.131 -16.422 1.00 94.25 126 LYS A C 1
ATOM 998 O O . LYS A 1 126 ? 14.581 -9.755 -17.350 1.00 94.25 126 LYS A O 1
ATOM 1003 N N . GLU A 1 127 ? 15.632 -11.398 -16.216 1.00 93.31 127 GLU A N 1
ATOM 1004 C CA . GLU A 1 127 ? 15.278 -12.500 -17.108 1.00 93.31 127 GLU A CA 1
ATOM 1005 C C . GLU A 1 127 ? 14.805 -13.692 -16.282 1.00 93.31 127 GLU A C 1
ATOM 1007 O O . GLU A 1 127 ? 15.436 -14.071 -15.289 1.00 93.31 127 GLU A O 1
ATOM 1012 N N . VAL A 1 128 ? 13.670 -14.255 -16.691 1.00 93.88 128 VAL A N 1
ATOM 1013 C CA . VAL A 1 128 ? 13.010 -15.384 -16.038 1.00 93.88 128 VAL A CA 1
ATOM 1014 C C . VAL A 1 128 ? 12.614 -16.378 -17.124 1.00 93.88 128 VAL A C 1
ATOM 1016 O O . VAL A 1 128 ? 12.014 -15.982 -18.122 1.00 93.88 128 VAL A O 1
ATOM 1019 N N . GLY A 1 129 ? 12.995 -17.643 -16.949 1.00 91.19 129 GLY A N 1
ATOM 1020 C CA . GLY A 1 129 ? 12.632 -18.734 -17.851 1.00 91.19 129 GLY A CA 1
ATOM 1021 C C . GLY A 1 129 ? 11.171 -19.167 -17.696 1.00 91.19 129 GLY A C 1
ATOM 1022 O O . GLY A 1 129 ? 10.453 -18.699 -16.815 1.00 91.19 129 GLY A O 1
ATOM 1023 N N . GLU A 1 130 ? 10.735 -20.116 -18.524 1.00 87.50 130 GLU A N 1
ATOM 1024 C CA . GLU A 1 130 ? 9.337 -20.583 -18.582 1.00 87.50 130 GLU A CA 1
ATOM 1025 C C . GLU A 1 130 ? 8.813 -21.151 -17.246 1.00 87.50 130 GLU A C 1
ATOM 1027 O O . GLU A 1 130 ? 7.624 -21.048 -16.954 1.00 87.50 130 GLU A O 1
ATOM 1032 N N . ASN A 1 131 ? 9.700 -21.669 -16.389 1.00 87.12 131 ASN A N 1
ATOM 1033 C CA . ASN A 1 131 ? 9.356 -22.292 -15.103 1.00 87.12 131 ASN A CA 1
ATOM 1034 C C . ASN A 1 131 ? 9.607 -21.387 -13.880 1.00 87.12 131 ASN A C 1
ATOM 1036 O O . ASN A 1 131 ? 9.873 -21.891 -12.791 1.00 87.12 131 ASN A O 1
ATOM 1040 N N . ASN A 1 132 ? 9.574 -20.058 -14.040 1.00 86.06 132 ASN A N 1
ATOM 1041 C CA . ASN A 1 132 ? 9.991 -19.092 -13.007 1.00 86.06 132 ASN A CA 1
ATOM 1042 C C . ASN A 1 132 ? 11.456 -19.250 -12.550 1.00 86.06 132 ASN A C 1
ATOM 1044 O O . ASN A 1 132 ? 11.837 -18.795 -11.471 1.00 86.06 132 ASN A O 1
ATOM 1048 N N . GLU A 1 133 ? 12.295 -19.873 -13.376 1.00 91.44 133 GLU A N 1
ATOM 1049 C CA . GLU A 1 133 ? 13.729 -19.966 -13.122 1.00 91.44 133 GLU A CA 1
ATOM 1050 C C . GLU A 1 133 ? 14.383 -18.601 -13.354 1.00 91.44 133 GLU A C 1
ATOM 1052 O O . GLU A 1 133 ? 14.228 -17.995 -14.416 1.00 91.44 133 GLU A O 1
ATOM 1057 N N . VAL A 1 134 ? 15.108 -18.096 -12.357 1.00 93.81 134 VAL A N 1
ATOM 1058 C CA . VAL A 1 134 ? 15.774 -16.793 -12.447 1.00 93.81 134 VAL A CA 1
ATOM 1059 C C . VAL A 1 134 ? 17.080 -16.946 -13.223 1.00 93.81 134 VAL A C 1
ATOM 1061 O O . VAL A 1 134 ? 18.084 -17.382 -12.669 1.00 93.81 134 VAL A O 1
ATOM 1064 N N . LEU A 1 135 ? 17.067 -16.549 -14.497 1.00 94.12 135 LEU A N 1
ATOM 1065 C CA . LEU A 1 135 ? 18.248 -16.569 -15.367 1.00 94.12 135 LEU A CA 1
ATOM 1066 C C . LEU A 1 135 ? 19.175 -15.393 -15.060 1.00 94.12 135 LEU A C 1
ATOM 1068 O O . LEU A 1 135 ? 20.387 -15.551 -14.928 1.00 94.12 135 LEU A O 1
ATOM 1072 N N . VAL A 1 136 ? 18.585 -14.204 -14.902 1.00 95.81 136 VAL A N 1
ATOM 1073 C CA . VAL A 1 136 ? 19.313 -12.992 -14.523 1.00 95.81 136 VAL A CA 1
ATOM 1074 C C . VAL A 1 136 ? 18.623 -12.354 -13.318 1.00 95.81 136 VAL A C 1
ATOM 1076 O O . VAL A 1 136 ? 17.509 -11.825 -13.454 1.00 95.81 136 VAL A O 1
ATOM 1079 N N . PRO A 1 137 ? 19.261 -12.379 -12.134 1.00 95.31 137 PRO A N 1
ATOM 1080 C CA . PRO A 1 137 ? 18.647 -11.892 -10.912 1.00 95.31 137 PRO A CA 1
ATOM 1081 C C . PRO A 1 137 ? 18.483 -10.373 -10.913 1.00 95.31 137 PRO A C 1
ATOM 1083 O O . PRO A 1 137 ? 19.088 -9.629 -11.697 1.00 95.31 137 PRO A O 1
ATOM 1086 N N . ALA A 1 138 ? 17.628 -9.913 -10.008 1.00 95.56 138 ALA A N 1
ATOM 1087 C CA . ALA A 1 138 ? 17.505 -8.503 -9.699 1.00 95.56 138 ALA A CA 1
ATOM 1088 C C . ALA A 1 138 ? 18.782 -7.995 -8.996 1.00 95.56 138 ALA A C 1
ATOM 1090 O O . ALA A 1 138 ? 19.506 -8.782 -8.387 1.00 95.56 138 ALA A O 1
ATOM 1091 N N . PRO A 1 139 ? 19.066 -6.681 -9.043 1.00 96.25 139 PRO A N 1
ATOM 1092 C CA . PRO A 1 139 ? 20.156 -6.088 -8.265 1.00 96.25 139 PRO A CA 1
ATOM 1093 C C . PRO A 1 139 ? 20.063 -6.320 -6.747 1.00 96.25 139 PRO A C 1
ATOM 1095 O O . PRO A 1 139 ? 21.090 -6.318 -6.077 1.00 96.25 139 PRO A O 1
ATOM 1098 N N . MET A 1 140 ? 18.849 -6.476 -6.214 1.00 95.69 140 MET A N 1
ATOM 1099 C CA . MET A 1 140 ? 18.565 -6.795 -4.814 1.00 95.69 140 MET A CA 1
ATOM 1100 C C . MET A 1 140 ? 17.848 -8.143 -4.722 1.00 95.69 140 MET A C 1
ATOM 1102 O O . MET A 1 140 ? 16.954 -8.409 -5.521 1.00 95.69 140 MET A O 1
ATOM 1106 N N . ASP A 1 141 ? 18.178 -8.946 -3.708 1.00 92.12 141 ASP A N 1
ATOM 1107 C CA . ASP A 1 141 ? 17.677 -10.322 -3.565 1.00 92.12 141 ASP A CA 1
ATOM 1108 C C . ASP A 1 141 ? 16.144 -10.420 -3.516 1.00 92.12 141 ASP A C 1
ATOM 1110 O O . ASP A 1 141 ? 15.537 -11.249 -4.194 1.00 92.12 141 ASP A O 1
ATOM 1114 N N . PHE A 1 142 ? 15.508 -9.576 -2.699 1.00 96.12 142 PHE A N 1
ATOM 1115 C CA . PHE A 1 142 ? 14.059 -9.563 -2.509 1.00 96.12 142 PHE A CA 1
ATOM 1116 C C . PHE A 1 142 ? 13.565 -8.191 -2.053 1.00 96.12 142 PHE A C 1
ATOM 1118 O O . PHE A 1 142 ? 14.298 -7.404 -1.451 1.00 96.12 142 PHE A O 1
ATOM 1125 N N . LEU A 1 143 ? 12.285 -7.930 -2.300 1.00 97.75 143 LEU A N 1
ATOM 1126 C CA . LEU A 1 143 ? 11.550 -6.803 -1.748 1.00 97.75 143 LEU A CA 1
ATOM 1127 C C . LEU A 1 143 ? 10.765 -7.265 -0.522 1.00 97.75 143 LEU A C 1
ATOM 1129 O O . LEU A 1 143 ? 9.855 -8.078 -0.652 1.00 97.75 143 LEU A O 1
ATOM 1133 N N . ASP A 1 144 ? 11.069 -6.711 0.650 1.00 97.69 144 ASP A N 1
ATOM 1134 C CA . ASP A 1 144 ? 10.213 -6.821 1.836 1.00 97.69 144 ASP A CA 1
ATOM 1135 C C . ASP A 1 144 ? 9.415 -5.518 1.997 1.00 97.69 144 ASP A C 1
ATOM 1137 O O . ASP A 1 144 ? 9.943 -4.520 2.507 1.00 97.69 144 ASP A O 1
ATOM 1141 N N . PRO A 1 145 ? 8.145 -5.475 1.552 1.00 97.25 145 PRO A N 1
ATOM 1142 C CA . PRO A 1 145 ? 7.404 -4.224 1.512 1.00 97.25 145 PRO A CA 1
ATOM 1143 C C . PRO A 1 145 ? 7.136 -3.644 2.904 1.00 97.25 145 PRO A C 1
ATOM 1145 O O . PRO A 1 145 ? 6.955 -2.434 3.026 1.00 97.25 145 PRO A O 1
ATOM 1148 N N . ALA A 1 146 ? 7.085 -4.473 3.949 1.00 96.56 146 ALA A N 1
ATOM 1149 C CA . ALA A 1 146 ? 6.874 -3.993 5.309 1.00 96.56 146 ALA A CA 1
ATOM 1150 C C . ALA A 1 146 ? 8.157 -3.351 5.858 1.00 96.56 146 ALA A C 1
ATOM 1152 O O . ALA A 1 146 ? 8.102 -2.267 6.440 1.00 96.56 146 ALA A O 1
ATOM 1153 N N . ARG A 1 147 ? 9.317 -3.977 5.631 1.00 96.38 147 ARG A N 1
ATOM 1154 C CA . ARG A 1 147 ? 10.613 -3.492 6.138 1.00 96.38 147 ARG A CA 1
ATOM 1155 C C . ARG A 1 147 ? 11.180 -2.308 5.367 1.00 96.38 147 ARG A C 1
ATOM 1157 O O . ARG A 1 147 ? 11.961 -1.552 5.935 1.00 96.38 147 ARG A O 1
ATOM 1164 N N . GLU A 1 148 ? 10.783 -2.118 4.112 1.00 97.56 148 GLU A N 1
ATOM 1165 C CA . GLU A 1 148 ? 11.258 -0.998 3.294 1.00 97.56 148 GLU A CA 1
ATOM 1166 C C . GLU A 1 148 ? 10.736 0.376 3.739 1.00 97.56 148 GLU A C 1
ATOM 1168 O O . GLU A 1 148 ? 11.252 1.415 3.310 1.00 97.56 148 GLU A O 1
ATOM 1173 N N . HIS A 1 149 ? 9.715 0.416 4.597 1.00 97.81 149 HIS A N 1
ATOM 1174 C CA . HIS A 1 149 ? 9.260 1.665 5.197 1.00 97.81 149 HIS A CA 1
ATOM 1175 C C . HIS A 1 149 ? 10.324 2.277 6.113 1.00 97.81 149 HIS A C 1
ATOM 1177 O O . HIS A 1 149 ? 11.184 1.604 6.672 1.00 97.81 149 HIS A O 1
ATOM 1183 N N . ARG A 1 150 ? 10.238 3.593 6.337 1.00 95.81 150 ARG A N 1
ATOM 1184 C CA . ARG A 1 150 ? 11.031 4.220 7.407 1.00 95.81 150 ARG A CA 1
ATOM 1185 C C . ARG A 1 150 ? 10.604 3.658 8.766 1.00 95.81 150 ARG A C 1
ATOM 1187 O O . ARG A 1 150 ? 9.427 3.376 8.964 1.00 95.81 150 ARG A O 1
ATOM 1194 N N . PHE A 1 151 ? 11.532 3.610 9.721 1.00 92.44 151 PHE A N 1
ATOM 1195 C CA . PHE A 1 151 ? 11.304 3.042 11.059 1.00 92.44 151 PHE A CA 1
ATOM 1196 C C . PHE A 1 151 ? 10.115 3.657 11.822 1.00 92.44 151 PHE A C 1
ATOM 1198 O O . PHE A 1 151 ? 9.515 2.995 12.658 1.00 92.44 151 PHE A O 1
ATOM 1205 N N . PHE A 1 152 ? 9.760 4.913 11.539 1.00 91.44 152 PHE A N 1
ATOM 1206 C CA . PHE A 1 152 ? 8.629 5.617 12.155 1.00 91.44 152 PHE A CA 1
ATOM 1207 C C . PHE A 1 152 ? 7.326 5.507 11.349 1.00 91.44 152 PHE A C 1
ATOM 1209 O O . PHE A 1 152 ? 6.345 6.175 11.658 1.00 91.44 152 PHE A O 1
ATOM 1216 N N . CYS A 1 153 ? 7.305 4.761 10.244 1.00 95.44 153 CYS A N 1
ATOM 1217 C CA . CYS A 1 153 ? 6.112 4.685 9.418 1.00 95.44 153 CYS A CA 1
ATOM 1218 C C . CYS A 1 153 ? 5.041 3.846 10.123 1.00 95.44 153 CYS A C 1
ATOM 1220 O O . CYS A 1 153 ? 5.301 2.675 10.398 1.00 95.44 153 CYS A O 1
ATOM 1222 N N . PRO A 1 154 ? 3.817 4.359 10.319 1.00 95.38 154 PRO A N 1
ATOM 1223 C CA . PRO A 1 154 ? 2.732 3.603 10.950 1.00 95.38 154 PRO A CA 1
ATOM 1224 C C . PRO A 1 154 ? 2.332 2.347 10.169 1.00 95.38 154 PRO A C 1
ATOM 1226 O O . PRO A 1 154 ? 1.744 1.440 10.747 1.00 95.38 154 PRO A O 1
ATOM 1229 N N . TRP A 1 155 ? 2.631 2.267 8.864 1.00 96.88 155 TRP A N 1
ATOM 1230 C CA . TRP A 1 155 ? 2.361 1.065 8.076 1.00 96.88 155 TRP A CA 1
ATOM 1231 C C . TRP A 1 155 ? 3.113 -0.141 8.616 1.00 96.88 155 TRP A C 1
ATOM 1233 O O . TRP A 1 155 ? 2.521 -1.210 8.653 1.00 96.88 155 TRP A O 1
ATOM 1243 N N . ALA A 1 156 ? 4.354 0.043 9.072 1.00 95.25 156 ALA A N 1
ATOM 1244 C CA . ALA A 1 156 ? 5.217 -1.019 9.588 1.00 95.25 156 ALA A CA 1
ATOM 1245 C C . ALA A 1 156 ? 5.395 -0.974 11.115 1.00 95.25 156 ALA A C 1
ATOM 1247 O O . ALA A 1 156 ? 5.628 -2.007 11.736 1.00 95.25 156 ALA A O 1
ATOM 1248 N N . ASN A 1 157 ? 5.265 0.205 11.728 1.00 93.06 157 ASN A N 1
ATOM 1249 C CA . ASN A 1 157 ? 5.495 0.432 13.149 1.00 93.06 157 ASN A CA 1
ATOM 1250 C C . ASN A 1 157 ? 4.166 0.516 13.919 1.00 93.06 157 ASN A C 1
ATOM 1252 O O . ASN A 1 157 ? 3.394 1.466 13.763 1.00 93.06 157 ASN A O 1
ATOM 1256 N N . SER A 1 158 ? 3.917 -0.470 14.782 1.00 92.12 158 SER A N 1
ATOM 1257 C CA . SER A 1 158 ? 2.729 -0.526 15.637 1.00 92.12 158 SER A CA 1
ATOM 1258 C C . SER A 1 158 ? 2.713 0.552 16.724 1.00 92.12 158 SER A C 1
ATOM 1260 O O . SER A 1 158 ? 1.645 1.055 17.070 1.00 92.12 158 SER A O 1
ATOM 1262 N N . GLU A 1 159 ? 3.878 0.976 17.217 1.00 88.00 159 GLU A N 1
ATOM 1263 C CA . GLU A 1 159 ? 3.991 2.015 18.240 1.00 88.00 159 GLU A CA 1
ATOM 1264 C C . GLU A 1 159 ? 3.540 3.378 17.725 1.00 88.00 159 GLU A C 1
ATOM 1266 O O . GLU A 1 159 ? 2.951 4.143 18.481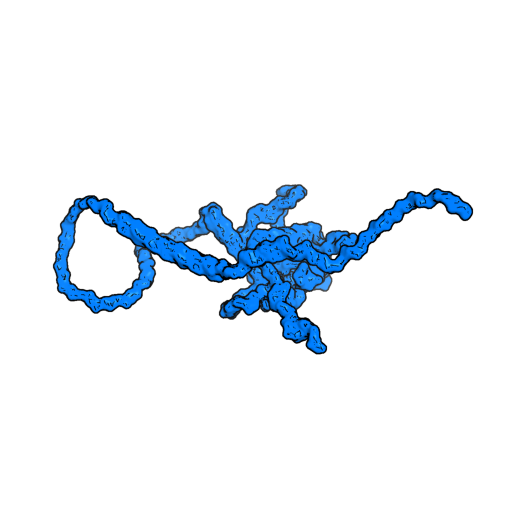 1.00 88.00 159 GLU A O 1
ATOM 1271 N N . THR A 1 160 ? 3.782 3.676 16.446 1.00 88.94 160 THR A N 1
ATOM 1272 C CA . THR A 1 160 ? 3.299 4.911 15.806 1.00 88.94 160 THR A CA 1
ATOM 1273 C C . THR A 1 160 ? 1.821 4.821 15.419 1.00 88.94 160 THR A C 1
ATOM 1275 O O . THR A 1 160 ? 1.146 5.837 15.269 1.00 88.94 160 THR A O 1
ATOM 1278 N N . GLN A 1 161 ? 1.294 3.607 15.246 1.00 90.75 161 GLN A N 1
ATOM 1279 C CA . GLN A 1 161 ? -0.096 3.393 14.851 1.00 90.75 161 GLN A CA 1
ATOM 1280 C C . GLN A 1 161 ? -1.071 3.335 16.044 1.00 90.75 161 GLN A C 1
ATOM 1282 O O . GLN A 1 161 ? -2.271 3.578 15.864 1.00 90.75 161 GLN A O 1
ATOM 1287 N N . LYS A 1 162 ? -0.594 3.030 17.258 1.00 85.50 162 LYS A N 1
ATOM 1288 C CA . LYS A 1 162 ? -1.440 2.937 18.460 1.00 85.50 162 LYS A CA 1
ATOM 1289 C C . LYS A 1 162 ? -2.040 4.290 18.859 1.00 85.50 162 LYS A C 1
ATOM 1291 O O . LYS A 1 162 ? -1.510 5.356 18.561 1.00 85.50 162 LYS A O 1
ATOM 1296 N N . GLN A 1 163 ? -3.170 4.259 19.566 1.00 73.31 163 GLN A N 1
ATOM 1297 C CA . GLN A 1 163 ? -3.754 5.468 20.152 1.00 73.31 163 GLN A CA 1
ATOM 1298 C C . GLN A 1 163 ? -3.128 5.747 21.521 1.00 73.31 163 GLN A C 1
ATOM 1300 O O . GLN A 1 163 ? -3.203 4.899 22.408 1.00 73.31 163 GLN A O 1
ATOM 1305 N N . ALA A 1 164 ? -2.616 6.964 21.727 1.00 66.31 164 ALA A N 1
ATOM 1306 C CA . ALA A 1 164 ? -2.004 7.397 22.990 1.00 66.31 164 ALA A CA 1
ATOM 1307 C C . ALA A 1 164 ? -2.925 7.257 24.226 1.00 66.31 164 ALA A C 1
ATOM 1309 O O . ALA A 1 164 ? -2.443 7.163 25.352 1.00 66.31 164 ALA A O 1
ATOM 1310 N N . HIS A 1 165 ? -4.249 7.212 24.029 1.00 64.31 165 HIS A N 1
ATOM 1311 C CA . HIS A 1 165 ? -5.248 7.120 25.103 1.00 64.31 165 HIS A CA 1
ATOM 1312 C C . HIS A 1 165 ? -5.944 5.754 25.219 1.00 64.31 165 HIS A C 1
ATOM 1314 O O . HIS A 1 165 ? -6.845 5.605 26.045 1.00 64.31 165 HIS A O 1
ATOM 1320 N N . SER A 1 166 ? -5.561 4.756 24.414 1.00 63.69 166 SER A N 1
ATOM 1321 C CA . SER A 1 166 ? -6.137 3.414 24.536 1.00 63.69 166 SER A CA 1
ATOM 1322 C C . SER A 1 166 ? -5.580 2.734 25.785 1.00 63.69 166 SER A C 1
ATOM 1324 O O . SER A 1 166 ? -4.372 2.544 25.912 1.00 63.69 166 SER A O 1
ATOM 1326 N N . GLN A 1 167 ? -6.457 2.381 26.728 1.00 57.34 167 GLN A N 1
ATOM 1327 C CA . GLN A 1 167 ? -6.073 1.626 27.922 1.00 57.34 167 GLN A CA 1
ATOM 1328 C C . GLN A 1 167 ? -5.420 0.300 27.498 1.00 57.34 167 GLN A C 1
ATOM 1330 O O . GLN A 1 167 ? -5.928 -0.404 26.627 1.00 57.34 167 GLN A O 1
ATOM 1335 N N . LYS A 1 168 ? -4.253 0.012 28.086 1.00 54.12 168 LYS A N 1
ATOM 1336 C CA . LYS A 1 168 ? -3.337 -1.077 27.722 1.00 54.12 168 LYS A CA 1
ATOM 1337 C C . LYS A 1 168 ? -4.024 -2.449 27.772 1.00 54.12 168 LYS A C 1
ATOM 1339 O O . LYS A 1 168 ? -4.102 -3.057 28.834 1.00 54.12 168 LYS A O 1
ATOM 1344 N N . ALA A 1 169 ? -4.409 -2.985 26.618 1.00 55.59 169 ALA A N 1
ATOM 1345 C CA . ALA A 1 169 ? -4.371 -4.426 26.405 1.00 55.59 169 ALA A CA 1
ATOM 1346 C C . ALA A 1 169 ? -2.983 -4.743 25.832 1.00 55.59 169 ALA A C 1
ATOM 1348 O O . ALA A 1 169 ? -2.711 -4.498 24.657 1.00 55.59 169 ALA A O 1
ATOM 1349 N N . SER A 1 170 ? -2.060 -5.190 26.687 1.00 47.62 170 SER A N 1
ATOM 1350 C CA . SER A 1 170 ? -0.703 -5.558 26.271 1.00 47.62 170 SER A CA 1
ATOM 1351 C C . SER A 1 170 ? -0.758 -6.600 25.149 1.00 47.62 170 SER A C 1
ATOM 1353 O O . SER A 1 170 ? -1.400 -7.635 25.317 1.00 47.62 170 SER A O 1
ATOM 1355 N N . GLY A 1 171 ? -0.092 -6.331 24.021 1.00 57.56 171 GLY A N 1
ATOM 1356 C CA . GLY A 1 171 ? -0.024 -7.249 22.875 1.00 57.56 171 GLY A CA 1
ATOM 1357 C C . GLY A 1 171 ? -1.038 -6.998 21.749 1.00 57.56 171 GLY A C 1
ATOM 1358 O O . GLY A 1 171 ? -1.121 -7.816 20.840 1.00 57.56 171 GLY A O 1
ATOM 1359 N N . GLN A 1 172 ? -1.790 -5.890 21.776 1.00 69.38 172 GLN A N 1
ATOM 1360 C CA . GLN A 1 172 ? -2.757 -5.534 20.719 1.00 69.38 172 GLN A CA 1
ATOM 1361 C C . GLN A 1 172 ? -2.299 -4.412 19.773 1.00 69.38 172 GLN A C 1
ATOM 1363 O O . GLN A 1 172 ? -3.061 -4.004 18.896 1.00 69.38 172 GLN A O 1
ATOM 1368 N N . ASP A 1 173 ? -1.074 -3.903 19.925 1.00 85.88 173 ASP A N 1
ATOM 1369 C CA . ASP A 1 173 ? -0.560 -2.851 19.047 1.00 85.88 173 ASP A CA 1
ATOM 1370 C C . ASP A 1 173 ? -0.276 -3.442 17.659 1.00 85.88 173 ASP A C 1
ATOM 1372 O O . ASP A 1 173 ? 0.652 -4.230 17.466 1.00 85.88 173 ASP A O 1
ATOM 1376 N N . LEU A 1 174 ? -1.095 -3.058 16.680 1.00 91.56 174 LEU A N 1
ATOM 1377 C CA . LEU A 1 174 ? -1.000 -3.535 15.305 1.00 91.56 174 LEU A CA 1
ATOM 1378 C C . LEU A 1 174 ? -0.416 -2.447 14.395 1.00 91.56 174 LEU A C 1
ATOM 1380 O O . LEU A 1 174 ? -0.869 -1.300 14.450 1.00 91.56 174 LEU A O 1
ATOM 1384 N N . PRO A 1 175 ? 0.544 -2.785 13.515 1.00 94.81 175 PRO A N 1
ATOM 1385 C CA . PRO A 1 175 ? 0.961 -1.884 12.452 1.00 94.81 175 PRO A CA 1
ATOM 1386 C C . PRO A 1 175 ? -0.182 -1.690 11.447 1.00 94.81 175 PRO A C 1
ATOM 1388 O O . PRO A 1 175 ? -1.106 -2.504 11.349 1.00 94.81 175 PRO A O 1
ATOM 1391 N N . GLY A 1 176 ? -0.117 -0.607 10.678 1.00 95.69 176 GLY A N 1
ATOM 1392 C CA . GLY A 1 176 ? -1.178 -0.169 9.776 1.00 95.69 176 GLY A CA 1
ATOM 1393 C C . GLY A 1 176 ? -1.661 -1.250 8.814 1.00 95.69 176 GLY A C 1
ATOM 1394 O O . GLY A 1 176 ? -2.867 -1.412 8.648 1.00 95.69 176 GLY A O 1
ATOM 1395 N N . TRP A 1 177 ? -0.759 -2.049 8.239 1.00 97.31 177 TRP A N 1
ATOM 1396 C CA . TRP A 1 177 ? -1.166 -3.120 7.325 1.00 97.31 177 TRP A CA 1
ATOM 1397 C C . TRP A 1 177 ? -2.017 -4.192 8.030 1.00 97.31 177 TRP A C 1
ATOM 1399 O O . TRP A 1 177 ? -3.035 -4.613 7.482 1.00 97.31 177 TRP A O 1
ATOM 1409 N N . LYS A 1 178 ? -1.685 -4.570 9.278 1.00 96.19 178 LYS A N 1
ATOM 1410 C CA . LYS A 1 178 ? -2.485 -5.522 10.074 1.00 96.19 178 LYS A CA 1
ATOM 1411 C C . LYS A 1 178 ? -3.846 -4.924 10.431 1.00 96.19 178 LYS A C 1
ATOM 1413 O O . LYS A 1 178 ? -4.858 -5.619 10.362 1.00 96.19 178 LYS A O 1
ATOM 1418 N N . VAL A 1 179 ? -3.890 -3.630 10.765 1.00 95.69 179 VAL A N 1
ATOM 1419 C CA . VAL A 1 179 ? -5.157 -2.917 11.007 1.00 95.69 179 VAL A CA 1
ATOM 1420 C C . VAL A 1 179 ? -6.024 -2.919 9.748 1.00 95.69 179 VAL A C 1
ATOM 1422 O O . VAL A 1 179 ? -7.209 -3.217 9.840 1.00 95.69 179 VAL A O 1
ATOM 1425 N N . LEU A 1 180 ? -5.446 -2.652 8.574 1.00 97.38 180 LEU A N 1
ATOM 1426 C CA . LEU A 1 180 ? -6.171 -2.667 7.304 1.00 97.38 180 LEU A CA 1
ATOM 1427 C C . LEU A 1 180 ? -6.744 -4.055 6.993 1.00 97.38 180 LEU A C 1
ATOM 1429 O O . LEU A 1 180 ? -7.934 -4.162 6.707 1.00 97.38 180 LEU A O 1
ATOM 1433 N N . VAL A 1 181 ? -5.935 -5.113 7.103 1.00 97.06 181 VAL A N 1
ATOM 1434 C CA . VAL A 1 181 ? -6.389 -6.503 6.911 1.00 97.06 181 VAL A CA 1
ATOM 1435 C C . VAL A 1 181 ? -7.541 -6.837 7.863 1.00 97.06 181 VAL A C 1
ATOM 1437 O O . VAL A 1 181 ? -8.555 -7.396 7.445 1.00 97.06 181 VAL A O 1
ATOM 1440 N N . ARG A 1 182 ? -7.443 -6.426 9.134 1.00 95.75 182 ARG A N 1
ATOM 1441 C CA . ARG A 1 182 ? -8.520 -6.614 10.113 1.00 95.75 182 ARG A CA 1
ATOM 1442 C C . ARG A 1 182 ? -9.781 -5.832 9.746 1.00 95.75 182 ARG A C 1
ATOM 1444 O O . ARG A 1 182 ? -10.877 -6.362 9.905 1.00 95.75 182 ARG A O 1
ATOM 1451 N N . THR A 1 183 ? -9.647 -4.602 9.257 1.00 96.50 183 THR A N 1
ATOM 1452 C CA . THR A 1 183 ? -10.776 -3.791 8.783 1.00 96.50 183 THR A CA 1
ATOM 1453 C C . THR A 1 183 ? -11.488 -4.464 7.611 1.00 96.50 183 THR A C 1
ATOM 1455 O O . THR A 1 183 ? -12.715 -4.515 7.620 1.00 96.50 183 THR A O 1
ATOM 1458 N N . ILE A 1 184 ? -10.742 -5.029 6.656 1.00 97.38 184 ILE A N 1
ATOM 1459 C CA . ILE A 1 184 ? -11.300 -5.775 5.517 1.00 97.38 184 ILE A CA 1
ATOM 1460 C C . ILE A 1 184 ? -12.071 -7.007 6.011 1.00 97.38 184 ILE A C 1
ATOM 1462 O O . ILE A 1 184 ? -13.233 -7.183 5.663 1.00 97.38 184 ILE A O 1
ATOM 1466 N N . ALA A 1 185 ? -11.473 -7.818 6.889 1.00 96.56 185 ALA A N 1
ATOM 1467 C CA . ALA A 1 185 ? -12.130 -9.008 7.433 1.00 96.56 185 ALA A CA 1
ATOM 1468 C C . ALA A 1 185 ? -13.402 -8.672 8.240 1.00 96.56 185 ALA A C 1
ATOM 1470 O O . ALA A 1 185 ? -14.434 -9.329 8.102 1.00 96.56 185 ALA A O 1
ATOM 1471 N N . ASN A 1 186 ? -13.349 -7.627 9.072 1.00 95.94 186 ASN A N 1
ATOM 1472 C CA . ASN A 1 186 ? -14.507 -7.171 9.841 1.00 95.94 186 ASN A CA 1
ATOM 1473 C C . ASN A 1 186 ? -15.641 -6.699 8.925 1.00 95.94 186 ASN A C 1
ATOM 1475 O O . ASN A 1 186 ? -16.807 -6.978 9.195 1.00 95.94 186 ASN A O 1
ATOM 1479 N N . GLU A 1 187 ? -15.312 -5.968 7.862 1.00 95.81 187 GLU A N 1
ATOM 1480 C CA . GLU A 1 187 ? -16.304 -5.480 6.912 1.00 95.81 187 GLU A CA 1
ATOM 1481 C C . GLU A 1 187 ? -16.925 -6.631 6.110 1.00 95.81 187 GLU A C 1
ATOM 1483 O O . GLU A 1 187 ? -18.148 -6.668 5.986 1.00 95.81 187 GLU A O 1
ATOM 1488 N N . ALA A 1 188 ? -16.140 -7.631 5.703 1.00 96.00 188 ALA A N 1
ATOM 1489 C CA . ALA A 1 188 ? -16.656 -8.835 5.057 1.00 96.00 188 ALA A CA 1
ATOM 1490 C C . ALA A 1 188 ? -17.650 -9.592 5.952 1.00 96.00 188 ALA A C 1
ATOM 1492 O O . ALA A 1 188 ? -18.716 -10.008 5.494 1.00 96.00 188 ALA A O 1
ATOM 1493 N N . HIS A 1 189 ? -17.336 -9.718 7.245 1.00 95.44 189 HIS A N 1
ATOM 1494 C CA . HIS A 1 189 ? -18.244 -10.301 8.232 1.00 95.44 189 HIS A CA 1
ATOM 1495 C C . HIS A 1 189 ? -19.526 -9.471 8.401 1.00 95.44 189 HIS A C 1
ATOM 1497 O O . HIS A 1 189 ? -20.616 -10.021 8.514 1.00 95.44 189 HIS A O 1
ATOM 1503 N N . LEU A 1 190 ? -19.429 -8.140 8.420 1.00 94.19 190 LEU A N 1
ATOM 1504 C CA . LEU A 1 190 ? -20.620 -7.292 8.494 1.00 94.19 190 LEU A CA 1
ATOM 1505 C C . LEU A 1 190 ? -21.487 -7.442 7.238 1.00 94.19 190 LEU A C 1
ATOM 1507 O O . LEU A 1 190 ? -22.699 -7.600 7.375 1.00 94.19 190 LEU A O 1
ATOM 1511 N N . ARG A 1 191 ? -20.891 -7.457 6.037 1.00 92.62 191 ARG A N 1
ATOM 1512 C CA . ARG A 1 191 ? -21.627 -7.700 4.787 1.00 92.62 191 ARG A CA 1
ATOM 1513 C C . ARG A 1 191 ? -22.363 -9.034 4.813 1.00 92.62 191 ARG A C 1
ATOM 1515 O O . ARG A 1 191 ? -23.553 -9.053 4.527 1.00 92.62 191 ARG A O 1
ATOM 1522 N N . SER A 1 192 ? -21.709 -10.124 5.225 1.00 91.62 192 SER A N 1
ATOM 1523 C CA . SER A 1 192 ? -22.356 -11.444 5.255 1.00 91.62 192 SER A CA 1
ATOM 1524 C C . SER A 1 192 ? -23.557 -11.494 6.206 1.00 91.62 192 SER A C 1
ATOM 1526 O O . SER A 1 192 ? -24.584 -12.085 5.868 1.00 91.62 192 SER A O 1
ATOM 1528 N N . VAL A 1 193 ? -23.471 -10.813 7.355 1.00 92.44 193 VAL A N 1
ATOM 1529 C CA . VAL A 1 193 ? -24.587 -10.680 8.303 1.00 92.44 193 VAL A CA 1
ATOM 1530 C C . VAL A 1 193 ? -25.748 -9.882 7.697 1.00 92.44 193 VAL A C 1
ATOM 1532 O O . VAL A 1 193 ? -26.895 -10.309 7.819 1.00 92.44 193 VAL A O 1
ATOM 1535 N N . TYR A 1 194 ? -25.478 -8.753 7.033 1.00 88.25 194 TYR A N 1
ATOM 1536 C CA . TYR A 1 194 ? -26.529 -7.911 6.440 1.00 88.25 194 TYR A CA 1
ATOM 1537 C C . TYR A 1 194 ? -27.152 -8.505 5.171 1.00 88.25 194 TYR A C 1
ATOM 1539 O O . TYR A 1 194 ? -28.345 -8.328 4.942 1.00 88.25 194 TYR A O 1
ATOM 1547 N N . GLU A 1 195 ? -26.384 -9.245 4.374 1.00 85.00 195 GLU A N 1
ATOM 1548 C CA . GLU A 1 195 ? -26.861 -9.935 3.168 1.00 85.00 195 GLU A CA 1
ATOM 1549 C C . GLU A 1 195 ? -27.635 -11.228 3.489 1.00 85.00 195 GLU A C 1
ATOM 1551 O O . GLU A 1 195 ? -28.043 -11.955 2.586 1.00 85.00 195 GLU A O 1
ATOM 1556 N N . GLY A 1 196 ? -27.829 -11.557 4.773 1.00 66.56 196 GLY A N 1
ATOM 1557 C CA . GLY A 1 196 ? -28.510 -12.784 5.195 1.00 66.56 196 GLY A CA 1
ATOM 1558 C C . GLY A 1 196 ? -27.717 -14.058 4.886 1.00 66.56 196 GLY A C 1
ATOM 1559 O O . GLY A 1 196 ? -28.219 -15.168 5.074 1.00 66.56 196 GLY A O 1
ATOM 1560 N N . ARG A 1 197 ? -26.456 -13.920 4.461 1.00 60.97 197 ARG A N 1
ATOM 1561 C CA . ARG A 1 197 ? -25.522 -15.016 4.206 1.00 60.97 197 ARG A CA 1
ATOM 1562 C C . ARG A 1 197 ? -24.925 -15.457 5.539 1.00 60.97 197 ARG A C 1
ATOM 1564 O O . ARG A 1 197 ? -23.745 -15.267 5.819 1.00 60.97 197 ARG A O 1
ATOM 1571 N N . SER A 1 198 ? -25.773 -16.030 6.391 1.00 51.16 198 SER A N 1
ATOM 1572 C CA . SER A 1 198 ? -25.307 -16.691 7.608 1.00 51.16 198 SER A CA 1
ATOM 1573 C C . SER A 1 198 ? -24.260 -17.733 7.207 1.00 51.16 198 SER A C 1
ATOM 1575 O O . SER A 1 198 ? -24.554 -18.547 6.325 1.00 51.16 198 SER A O 1
ATOM 1577 N N . PRO A 1 199 ? -23.058 -17.750 7.812 1.00 55.28 199 PRO A N 1
ATOM 1578 C CA . PRO A 1 199 ? -22.163 -18.873 7.613 1.00 55.28 199 PRO A CA 1
ATOM 1579 C C . PRO A 1 199 ? -22.927 -20.104 8.087 1.00 55.28 199 PRO A C 1
ATOM 1581 O O . PRO A 1 199 ? -23.394 -20.150 9.229 1.00 55.28 199 PRO A O 1
ATOM 1584 N N . ALA A 1 200 ? -23.131 -21.058 7.180 1.00 47.19 200 ALA A N 1
ATOM 1585 C CA . ALA A 1 200 ? -23.747 -22.326 7.505 1.00 47.19 200 ALA A CA 1
ATOM 1586 C C . ALA A 1 200 ? -22.930 -22.946 8.641 1.00 47.19 200 ALA A C 1
ATOM 1588 O O . ALA A 1 200 ? -21.829 -23.454 8.437 1.00 47.19 200 ALA A O 1
ATOM 1589 N N . ARG A 1 201 ? -23.447 -22.850 9.868 1.00 47.69 201 ARG A N 1
ATOM 1590 C CA . ARG A 1 201 ? -22.938 -23.642 10.980 1.00 47.69 201 ARG A CA 1
ATOM 1591 C C . ARG A 1 201 ? -23.017 -25.098 10.520 1.00 47.69 201 ARG A C 1
ATOM 1593 O O . ARG A 1 201 ? -24.090 -25.495 10.052 1.00 47.69 201 ARG A O 1
ATOM 1600 N N . PRO A 1 202 ? -21.954 -25.907 10.666 1.00 45.50 202 PRO A N 1
ATOM 1601 C CA . PRO A 1 202 ? -22.113 -27.345 10.585 1.00 45.50 202 PRO A CA 1
ATOM 1602 C C . PRO A 1 202 ? -23.208 -27.700 11.584 1.00 45.50 202 PRO A C 1
ATOM 1604 O O . PRO A 1 202 ? -23.130 -27.343 12.763 1.00 45.50 202 PRO A O 1
ATOM 1607 N N . ARG A 1 203 ? -24.280 -28.312 11.088 1.00 40.91 203 ARG A N 1
ATOM 1608 C CA . ARG A 1 203 ? -25.360 -28.853 11.903 1.00 40.91 203 ARG A CA 1
ATOM 1609 C C . ARG A 1 203 ? -24.797 -30.071 12.631 1.00 40.91 203 ARG A C 1
ATOM 1611 O O . ARG A 1 203 ? -25.058 -31.199 12.243 1.00 40.91 203 ARG A O 1
ATOM 1618 N N . THR A 1 204 ? -23.990 -29.845 13.660 1.00 45.53 204 THR A N 1
ATOM 1619 C CA . THR A 1 204 ? -23.803 -30.835 14.711 1.00 45.53 204 THR A CA 1
ATOM 1620 C C . THR A 1 204 ? -25.110 -30.899 15.484 1.00 45.53 204 THR A C 1
ATOM 1622 O O . THR A 1 204 ? -25.663 -29.882 15.913 1.00 45.53 204 THR A O 1
ATOM 1625 N N . GLU A 1 205 ? -25.654 -32.104 15.547 1.00 41.47 205 GLU A N 1
ATOM 1626 C CA . GLU A 1 205 ? -26.914 -32.432 16.188 1.00 41.47 205 GLU A CA 1
ATOM 1627 C C . GLU A 1 205 ? -26.967 -31.860 17.611 1.00 41.47 205 GLU A C 1
ATOM 1629 O O . GLU A 1 205 ? -26.047 -32.031 18.409 1.00 41.47 205 GLU A O 1
ATOM 1634 N N . ARG A 1 206 ? -28.049 -31.138 17.921 1.00 36.97 206 ARG A N 1
ATOM 1635 C CA . ARG A 1 206 ? -28.393 -30.729 19.287 1.00 36.97 206 ARG A CA 1
ATOM 1636 C C . ARG A 1 206 ? -28.676 -31.987 20.118 1.00 36.97 206 ARG A C 1
ATOM 1638 O O . ARG A 1 206 ? -29.632 -32.683 19.780 1.00 36.97 206 ARG A O 1
ATOM 1645 N N . PRO A 1 207 ? -28.021 -32.207 21.267 1.00 42.31 207 PRO A N 1
ATOM 1646 C CA . PRO A 1 207 ? -28.704 -32.797 22.404 1.00 42.31 207 PRO A CA 1
ATOM 1647 C C . PRO A 1 207 ? -29.614 -31.721 23.016 1.00 42.31 207 PRO A C 1
ATOM 1649 O O . PRO A 1 207 ? -29.247 -30.545 23.109 1.00 42.31 207 PRO A O 1
ATOM 1652 N N . MET A 1 208 ? -30.828 -32.107 23.405 1.00 48.22 208 MET A N 1
ATOM 1653 C CA . MET A 1 208 ? -31.712 -31.261 24.204 1.00 48.22 208 MET A CA 1
ATOM 1654 C C . MET A 1 208 ? -31.022 -30.834 25.504 1.00 48.22 208 MET A C 1
ATOM 1656 O O . MET A 1 208 ? -30.495 -31.668 26.232 1.00 48.22 208 MET A O 1
ATOM 1660 N N . GLY A 1 209 ? -31.069 -29.537 25.804 1.00 43.59 209 GLY A N 1
ATOM 1661 C CA . GLY A 1 209 ? -30.560 -28.970 27.051 1.00 43.59 209 GLY A CA 1
ATOM 1662 C C . GLY A 1 209 ? -30.090 -27.537 26.846 1.00 43.59 209 GLY A C 1
ATOM 1663 O O . GLY A 1 209 ? -28.938 -27.293 26.503 1.00 43.59 209 GLY A O 1
ATOM 1664 N N . ALA A 1 210 ? -30.995 -26.573 27.008 1.00 44.44 210 ALA A N 1
ATOM 1665 C CA . ALA A 1 210 ? -30.622 -25.165 27.065 1.00 44.44 210 ALA A CA 1
ATOM 1666 C C . ALA A 1 210 ? -29.756 -24.908 28.319 1.00 44.44 210 ALA A C 1
ATOM 1668 O O . ALA A 1 210 ? -30.145 -25.351 29.400 1.00 44.44 210 ALA A O 1
ATOM 1669 N N . PRO A 1 211 ? -28.626 -24.183 28.233 1.00 43.06 211 PRO A N 1
ATOM 1670 C CA . PRO A 1 211 ? -27.936 -23.696 29.418 1.00 43.06 211 PRO A CA 1
ATOM 1671 C C . PRO A 1 211 ? -28.618 -22.414 29.910 1.00 43.06 211 PRO A C 1
ATOM 1673 O O . PRO A 1 211 ? -28.604 -21.389 29.226 1.00 43.06 211 PRO A O 1
ATOM 1676 N N . SER A 1 212 ? -29.204 -22.476 31.104 1.00 43.69 212 SER A N 1
ATOM 1677 C CA . SER A 1 212 ? -29.600 -21.294 31.871 1.00 43.69 212 SER A CA 1
ATOM 1678 C C . SER A 1 212 ? -28.371 -20.475 32.267 1.00 43.69 212 SER A C 1
ATOM 1680 O O . SER A 1 212 ? -27.334 -21.015 32.653 1.00 43.69 212 SER A O 1
ATOM 1682 N N . THR A 1 213 ? -28.500 -19.153 32.200 1.00 49.75 213 THR A N 1
ATOM 1683 C CA . THR A 1 213 ? -27.564 -18.197 32.799 1.00 49.75 213 THR A CA 1
ATOM 1684 C C . THR A 1 213 ? -27.552 -18.315 34.335 1.00 49.75 213 THR A C 1
ATOM 1686 O O . THR A 1 213 ? -28.543 -18.755 34.922 1.00 49.75 213 THR A O 1
ATOM 1689 N N . PRO A 1 214 ? -26.455 -17.933 35.022 1.00 42.09 214 PRO A N 1
ATOM 1690 C CA . PRO A 1 214 ? -26.298 -18.177 36.454 1.00 42.09 214 PRO A CA 1
ATOM 1691 C C . PRO A 1 214 ? -27.184 -17.233 37.270 1.00 42.09 214 PRO A C 1
ATOM 1693 O O . PRO A 1 214 ? -27.077 -16.009 37.156 1.00 42.09 214 PRO A O 1
ATOM 1696 N N . GLN A 1 215 ? -28.032 -17.799 38.126 1.00 40.81 215 GLN A N 1
ATOM 1697 C CA . GLN A 1 215 ? -28.814 -17.053 39.105 1.00 40.81 215 GLN A CA 1
ATOM 1698 C C . GLN A 1 215 ? -28.011 -16.889 40.408 1.00 40.81 215 GLN A C 1
ATOM 1700 O O . GLN A 1 215 ? -27.318 -17.796 40.864 1.00 40.81 215 GLN A O 1
ATOM 1705 N N . ARG A 1 216 ? -28.084 -15.687 40.984 1.00 37.09 216 ARG A N 1
ATOM 1706 C CA . ARG A 1 216 ? -27.434 -15.250 42.230 1.00 37.09 216 ARG A CA 1
ATOM 1707 C C . ARG A 1 216 ? -28.030 -15.988 43.452 1.00 37.09 216 ARG A C 1
ATOM 1709 O O . ARG A 1 216 ? -29.245 -16.175 43.459 1.00 37.09 216 ARG A O 1
ATOM 1716 N N . PRO A 1 217 ? -27.257 -16.348 44.501 1.00 38.84 217 PRO A N 1
ATOM 1717 C CA . PRO A 1 217 ? -27.802 -17.052 45.662 1.00 38.84 217 PRO A CA 1
ATOM 1718 C C . PRO A 1 217 ? -28.623 -16.090 46.528 1.00 38.84 217 PRO A C 1
ATOM 1720 O O . PRO A 1 217 ? -28.084 -15.134 47.089 1.00 38.84 217 PRO A O 1
ATOM 1723 N N . GLY A 1 218 ? -29.930 -16.336 46.599 1.00 34.59 218 GLY A N 1
ATOM 1724 C CA . GLY A 1 218 ? -30.867 -15.707 47.524 1.00 34.59 218 GLY A CA 1
ATOM 1725 C C . GLY A 1 218 ? -31.274 -16.710 48.599 1.00 34.59 218 GLY A C 1
ATOM 1726 O O . GLY A 1 218 ? -31.573 -17.862 48.307 1.00 34.59 218 GLY A O 1
ATOM 1727 N N . THR A 1 219 ? -31.205 -16.258 49.838 1.00 32.84 219 THR A N 1
ATOM 1728 C CA . THR A 1 219 ? -31.281 -16.981 51.106 1.00 32.84 219 THR A CA 1
ATOM 1729 C C . THR A 1 219 ? -32.517 -17.875 51.248 1.00 32.84 219 THR A C 1
ATOM 1731 O O . THR A 1 219 ? -33.639 -17.454 50.978 1.00 32.84 219 THR A O 1
ATOM 1734 N N . ALA A 1 220 ? -32.296 -19.102 51.724 1.00 31.00 220 ALA A N 1
ATOM 1735 C CA . ALA A 1 220 ? -33.326 -20.086 52.018 1.00 31.00 220 ALA A CA 1
ATOM 1736 C C . ALA A 1 220 ? -34.162 -19.689 53.244 1.00 31.00 220 ALA A C 1
ATOM 1738 O O . ALA A 1 220 ? -33.651 -19.582 54.356 1.00 31.00 220 ALA A O 1
ATOM 1739 N N . ALA A 1 221 ? -35.464 -19.565 53.037 1.00 31.33 221 ALA A N 1
ATOM 1740 C CA . ALA A 1 221 ? -36.479 -19.920 54.011 1.00 31.33 221 ALA A CA 1
ATOM 1741 C C . ALA A 1 221 ? -37.689 -20.364 53.192 1.00 31.33 221 ALA A C 1
ATOM 1743 O O . ALA A 1 221 ? -38.175 -19.581 52.391 1.00 31.33 221 ALA A O 1
ATOM 1744 N N . TYR A 1 222 ? -38.104 -21.623 53.297 1.00 29.50 222 TYR A N 1
ATOM 1745 C CA . TYR A 1 222 ? -39.458 -21.952 53.733 1.00 29.50 222 TYR A CA 1
ATOM 1746 C C . TYR A 1 222 ? -39.616 -23.457 53.955 1.00 29.50 222 TYR A C 1
ATOM 1748 O O . TYR A 1 222 ? -38.995 -24.306 53.319 1.00 29.50 222 TYR A O 1
ATOM 1756 N N . ILE A 1 223 ? -40.436 -23.706 54.963 1.00 33.62 223 ILE A N 1
ATOM 1757 C CA . ILE A 1 223 ? -40.869 -24.957 55.557 1.00 33.62 223 ILE A CA 1
ATOM 1758 C C . ILE A 1 223 ? -41.681 -25.786 54.551 1.00 33.62 223 ILE A C 1
ATOM 1760 O O . ILE A 1 223 ? -42.479 -25.254 53.783 1.00 33.62 223 ILE A O 1
ATOM 1764 N N . ASN A 1 224 ? -41.468 -27.100 54.600 1.00 32.19 224 ASN A N 1
ATOM 1765 C CA . ASN A 1 224 ? -42.202 -28.131 53.872 1.00 32.19 224 ASN A CA 1
ATOM 1766 C C . ASN A 1 224 ? -43.704 -28.122 54.189 1.00 32.19 224 ASN A C 1
ATOM 1768 O O . ASN A 1 224 ? -44.081 -28.061 55.357 1.00 32.19 224 ASN A O 1
ATOM 1772 N N . THR A 1 225 ? -44.545 -28.351 53.180 1.00 33.56 225 THR A N 1
ATOM 1773 C CA . THR A 1 225 ? -45.581 -29.410 53.178 1.00 33.56 225 THR A CA 1
ATOM 1774 C C . THR A 1 225 ? -46.234 -29.527 51.787 1.00 33.56 225 THR A C 1
ATOM 1776 O O . THR A 1 225 ? -46.150 -28.584 51.002 1.00 33.56 225 THR A O 1
ATOM 1779 N N . PRO A 1 226 ? -46.783 -30.706 51.425 1.00 43.62 226 PRO A N 1
ATOM 1780 C CA . PRO A 1 226 ? -46.761 -31.191 50.045 1.00 43.62 226 PRO A CA 1
ATOM 1781 C C . PRO A 1 226 ? -48.163 -31.462 49.454 1.00 43.62 226 PRO A C 1
ATOM 1783 O O . PRO A 1 226 ? -49.169 -31.277 50.128 1.00 43.62 226 PRO A O 1
ATOM 1786 N N . ILE A 1 227 ? -48.152 -32.022 48.231 1.00 32.38 227 ILE A N 1
ATOM 1787 C CA . ILE A 1 227 ? -49.108 -32.993 47.645 1.00 32.38 227 ILE A CA 1
ATOM 1788 C C . ILE A 1 227 ? -50.052 -32.519 46.505 1.00 32.38 227 ILE A C 1
ATOM 1790 O O . ILE A 1 227 ? -50.996 -31.769 46.700 1.00 32.38 227 ILE A O 1
ATOM 1794 N N . GLN A 1 228 ? -49.765 -33.130 45.339 1.00 31.30 228 GLN A N 1
ATOM 1795 C CA . GLN A 1 228 ? -50.614 -33.707 44.272 1.00 31.30 228 GLN A CA 1
ATOM 1796 C C . GLN A 1 228 ? -51.335 -32.843 43.204 1.00 31.30 228 GLN A C 1
ATOM 1798 O O . GLN A 1 228 ? -52.276 -32.101 43.443 1.00 31.30 228 GLN A O 1
ATOM 1803 N N . THR A 1 229 ? -50.872 -33.100 41.973 1.00 32.25 229 THR A N 1
ATOM 1804 C CA . THR A 1 229 ? -51.480 -33.088 40.621 1.00 32.25 229 THR A CA 1
ATOM 1805 C C . THR A 1 229 ? -52.833 -33.832 40.517 1.00 32.25 229 THR A C 1
ATOM 1807 O O . THR A 1 229 ? -53.165 -34.561 41.447 1.00 32.25 229 THR A O 1
ATOM 1810 N N . PRO A 1 230 ? -53.525 -33.896 39.347 1.00 51.25 230 PRO A N 1
ATOM 1811 C CA . PRO A 1 230 ? -53.592 -33.010 38.164 1.00 51.25 230 PRO A CA 1
ATOM 1812 C C . PRO A 1 230 ? -55.052 -32.762 37.674 1.00 51.25 230 PRO A C 1
ATOM 1814 O O . PRO A 1 230 ? -55.933 -33.592 37.881 1.00 51.25 230 PRO A O 1
ATOM 1817 N N . GLY A 1 231 ? -55.324 -31.695 36.908 1.00 27.81 231 GLY A N 1
ATOM 1818 C CA . GLY A 1 231 ? -56.626 -31.594 36.228 1.00 27.81 231 GLY A CA 1
ATOM 1819 C C . GLY A 1 231 ? -56.889 -30.349 35.378 1.00 27.81 231 GLY A C 1
ATOM 1820 O O . GLY A 1 231 ? -57.142 -29.285 35.915 1.00 27.81 231 GLY A O 1
ATOM 1821 N N . SER A 1 232 ? -56.926 -30.566 34.058 1.00 29.23 232 SER A N 1
ATOM 1822 C CA . SER A 1 232 ? -57.933 -30.072 33.098 1.00 29.23 232 SER A CA 1
ATOM 1823 C C . SER A 1 232 ? -58.155 -28.559 32.843 1.00 29.23 232 SER A C 1
ATOM 1825 O O . SER A 1 232 ? -58.665 -27.828 33.676 1.00 29.23 232 SER A O 1
ATOM 1827 N N . VAL A 1 233 ? -57.905 -28.194 31.574 1.00 31.67 233 VAL A N 1
ATOM 1828 C CA . VAL A 1 233 ? -58.626 -27.269 30.658 1.00 31.67 233 VAL A CA 1
ATOM 1829 C C . VAL A 1 233 ? -58.923 -25.797 31.031 1.00 31.67 233 VAL A C 1
ATOM 1831 O O . VAL A 1 233 ? -59.942 -25.490 31.627 1.00 31.67 233 VAL A O 1
ATOM 1834 N N . GLY A 1 234 ? -58.114 -24.899 30.434 1.00 35.50 234 GLY A N 1
ATOM 1835 C CA . GLY A 1 234 ? -58.483 -23.607 29.800 1.00 35.50 234 GLY A CA 1
ATOM 1836 C C . GLY A 1 234 ? -59.055 -22.465 30.665 1.00 35.50 234 GLY A C 1
ATOM 1837 O O . GLY A 1 234 ? -59.371 -22.654 31.830 1.00 35.50 234 GLY A O 1
ATOM 1838 N N . PRO A 1 235 ? -59.327 -21.284 30.078 1.00 45.69 235 PRO A N 1
ATOM 1839 C CA . PRO A 1 235 ? -58.471 -20.383 29.300 1.00 45.69 235 PRO A CA 1
ATOM 1840 C C . PRO A 1 235 ? -58.265 -19.051 30.070 1.00 45.69 235 PRO A C 1
ATOM 1842 O O . PRO A 1 235 ? -59.225 -18.446 30.531 1.00 45.69 235 PRO A O 1
ATOM 1845 N N . GLY A 1 236 ? -57.028 -18.568 30.220 1.00 34.25 236 GLY A N 1
ATOM 1846 C CA . GLY A 1 236 ? -56.732 -17.370 31.024 1.00 34.25 236 GLY A CA 1
ATOM 1847 C C . GLY A 1 236 ? -56.111 -16.249 30.201 1.00 34.25 236 GLY A C 1
ATOM 1848 O O . GLY A 1 236 ? -54.893 -16.194 30.061 1.00 34.25 236 GLY A O 1
ATOM 1849 N N . ALA A 1 237 ? -56.946 -15.356 29.674 1.00 43.94 237 ALA A N 1
ATOM 1850 C CA . ALA A 1 237 ? -56.563 -14.163 28.918 1.00 43.94 237 ALA A CA 1
ATOM 1851 C C . ALA A 1 237 ? -56.058 -12.996 29.800 1.00 43.94 237 ALA A C 1
ATOM 1853 O O . ALA A 1 237 ? -56.078 -11.857 29.354 1.00 43.94 237 ALA A O 1
ATOM 1854 N N . ASP A 1 238 ? -55.570 -13.268 31.015 1.00 43.69 238 ASP A N 1
ATOM 1855 C CA . ASP A 1 238 ? -55.207 -12.228 31.996 1.00 43.69 238 ASP A CA 1
ATOM 1856 C C . ASP A 1 238 ? -53.694 -12.068 32.232 1.00 43.69 238 ASP A C 1
ATOM 1858 O O . ASP A 1 238 ? -53.281 -11.199 32.990 1.00 43.69 238 ASP A O 1
ATOM 1862 N N . ASN A 1 239 ? -52.834 -12.858 31.574 1.00 48.03 239 ASN A N 1
ATOM 1863 C CA . ASN A 1 239 ? -51.378 -12.805 31.811 1.00 48.03 239 ASN A CA 1
ATOM 1864 C C . ASN A 1 239 ? -50.577 -12.031 30.741 1.00 48.03 239 ASN A C 1
ATOM 1866 O O . ASN A 1 239 ? -49.397 -11.754 30.924 1.00 48.03 239 ASN A O 1
ATOM 1870 N N . VAL A 1 240 ? -51.194 -11.661 29.613 1.00 49.06 240 VAL A N 1
ATOM 1871 C CA . VAL A 1 240 ? -50.486 -10.961 28.519 1.00 49.06 240 VAL A CA 1
ATOM 1872 C C . VAL A 1 240 ? -50.303 -9.472 28.830 1.00 49.06 240 VAL A C 1
ATOM 1874 O O . VAL A 1 240 ? -49.273 -8.891 28.491 1.00 49.06 240 VAL A O 1
ATOM 1877 N N . GLU A 1 241 ? -51.261 -8.856 29.530 1.00 51.66 241 GLU A N 1
ATOM 1878 C CA . GLU A 1 241 ? -51.194 -7.429 29.855 1.00 51.66 241 GLU A CA 1
ATOM 1879 C C . GLU A 1 241 ? -50.136 -7.085 30.913 1.00 51.66 241 GLU A C 1
ATOM 1881 O O . GLU A 1 241 ? -49.525 -6.017 30.833 1.00 51.66 241 GLU A O 1
ATOM 1886 N N . GLU A 1 242 ? -49.914 -7.943 31.912 1.00 51.31 242 GLU A N 1
ATOM 1887 C CA . GLU A 1 242 ? -48.873 -7.707 32.925 1.00 51.31 242 GLU A CA 1
ATOM 1888 C C . GLU A 1 242 ? -47.469 -7.842 32.320 1.00 51.31 242 GLU A C 1
ATOM 1890 O O . GLU A 1 242 ? -46.612 -6.986 32.552 1.00 51.31 242 GLU A O 1
ATOM 1895 N N . ASP A 1 243 ? -47.263 -8.822 31.437 1.00 56.78 243 ASP A N 1
ATOM 1896 C CA . ASP A 1 243 ? -45.975 -9.066 30.778 1.00 56.78 243 ASP A CA 1
ATOM 1897 C C . ASP A 1 243 ? -45.647 -8.010 29.694 1.00 56.78 243 ASP A C 1
ATOM 1899 O O . ASP A 1 243 ? -44.485 -7.731 29.381 1.00 56.78 243 ASP A O 1
ATOM 1903 N N . GLU A 1 244 ? -46.659 -7.348 29.120 1.00 63.12 244 GLU A N 1
ATOM 1904 C CA . GLU A 1 244 ? -46.468 -6.154 28.282 1.00 63.12 244 GLU A CA 1
ATOM 1905 C C . GLU A 1 244 ? -46.105 -4.912 29.101 1.00 63.12 244 GLU A C 1
ATOM 1907 O O . GLU A 1 244 ? -45.174 -4.187 28.736 1.00 63.12 244 GLU A O 1
ATOM 1912 N N . LYS A 1 245 ? -46.772 -4.691 30.241 1.00 69.12 245 LYS A N 1
ATOM 1913 C CA . LYS A 1 245 ? -46.475 -3.563 31.140 1.00 69.12 245 LYS A CA 1
ATOM 1914 C C . LYS A 1 245 ? -45.056 -3.670 31.707 1.00 69.12 245 LYS A C 1
ATOM 1916 O O . LYS A 1 245 ? -44.345 -2.666 31.765 1.00 69.12 245 LYS A O 1
ATOM 1921 N N . GLU A 1 246 ? -44.587 -4.872 32.045 1.00 69.12 246 GLU A N 1
ATOM 1922 C CA . GLU A 1 246 ? -43.212 -5.082 32.513 1.00 69.12 246 GLU A CA 1
ATOM 1923 C C . GLU A 1 246 ? -42.146 -4.850 31.432 1.00 69.12 246 GLU A C 1
ATOM 1925 O O . GLU A 1 246 ? -41.073 -4.300 31.720 1.00 69.12 246 GLU A O 1
ATOM 1930 N N . ARG A 1 247 ? -42.420 -5.243 30.182 1.00 72.25 247 ARG A N 1
ATOM 1931 C CA . ARG A 1 247 ? -41.522 -4.980 29.046 1.00 72.25 247 ARG A CA 1
ATOM 1932 C C . ARG A 1 247 ? -41.434 -3.489 28.742 1.00 72.25 247 ARG A C 1
ATOM 1934 O O . ARG A 1 247 ? -40.328 -2.972 28.581 1.00 72.25 247 ARG A O 1
ATOM 1941 N N . ASP A 1 248 ? -42.561 -2.784 28.780 1.00 76.62 248 ASP A N 1
ATOM 1942 C CA . ASP A 1 248 ? -42.616 -1.344 28.527 1.00 76.62 248 ASP A CA 1
ATOM 1943 C C . ASP A 1 248 ? -41.893 -0.532 29.623 1.00 76.62 248 ASP A C 1
ATOM 1945 O O . ASP A 1 248 ? -41.215 0.462 29.343 1.00 76.62 248 ASP A O 1
ATOM 1949 N N . VAL A 1 249 ? -41.937 -0.990 30.882 1.00 77.56 249 VAL A N 1
ATOM 1950 C CA . VAL A 1 249 ? -41.157 -0.401 31.989 1.00 77.56 249 VAL A CA 1
ATOM 1951 C C . VAL A 1 249 ? -39.651 -0.612 31.789 1.00 77.56 249 VAL A C 1
ATOM 1953 O O . VAL A 1 249 ? -38.874 0.339 31.935 1.00 77.56 249 VAL A O 1
ATOM 1956 N N . LYS A 1 250 ? -39.224 -1.821 31.400 1.00 79.25 250 LYS A N 1
ATOM 1957 C CA . LYS A 1 250 ? -37.808 -2.130 31.117 1.00 79.25 250 LYS A CA 1
ATOM 1958 C C . LYS A 1 250 ? -37.283 -1.336 29.917 1.00 79.25 250 LYS A C 1
ATOM 1960 O O . LYS A 1 250 ? -36.158 -0.826 29.959 1.00 79.25 250 LYS A O 1
ATOM 1965 N N . ASP A 1 251 ? -38.101 -1.159 28.883 1.00 81.00 251 ASP A N 1
ATOM 1966 C CA . ASP A 1 251 ? -37.747 -0.347 27.721 1.00 81.00 251 ASP A CA 1
ATOM 1967 C C . ASP A 1 251 ? -37.676 1.143 28.064 1.00 81.00 251 ASP A C 1
ATOM 1969 O O . ASP A 1 251 ? -36.695 1.804 27.707 1.00 81.00 251 ASP A O 1
ATOM 1973 N N . LYS A 1 252 ? -38.610 1.677 28.859 1.00 86.50 252 LYS A N 1
ATOM 1974 C CA . LYS A 1 252 ? -38.522 3.053 29.382 1.00 86.50 252 LYS A CA 1
ATOM 1975 C C . LYS A 1 252 ? -37.239 3.284 30.177 1.00 86.50 252 LYS A C 1
ATOM 1977 O O . LYS A 1 252 ? -36.592 4.322 30.000 1.00 86.50 252 LYS A O 1
ATOM 1982 N N . GLU A 1 253 ? -36.817 2.320 30.995 1.00 82.56 253 GLU A N 1
ATOM 1983 C CA . GLU A 1 253 ? -35.558 2.415 31.737 1.00 82.56 253 GLU A CA 1
ATOM 1984 C C . GLU A 1 253 ? -34.337 2.406 30.798 1.00 82.56 253 GLU A C 1
ATOM 1986 O O . GLU A 1 253 ? -33.423 3.229 30.942 1.00 82.56 253 GLU A O 1
ATOM 1991 N N . ARG A 1 254 ? -34.339 1.537 29.779 1.00 81.06 254 ARG A N 1
ATOM 1992 C CA . ARG A 1 254 ? -33.306 1.497 28.729 1.00 81.06 254 ARG A CA 1
ATOM 1993 C C . ARG A 1 254 ? -33.196 2.824 27.985 1.00 81.06 254 ARG A C 1
ATOM 1995 O O . ARG A 1 254 ? -32.095 3.361 27.831 1.00 81.06 254 ARG A O 1
ATOM 2002 N N . TRP A 1 255 ? -34.326 3.387 27.571 1.00 73.25 255 TRP A N 1
ATOM 2003 C CA . TRP A 1 255 ? -34.382 4.668 26.871 1.00 73.25 255 TRP A CA 1
ATOM 2004 C C . TRP A 1 255 ? -33.955 5.837 27.764 1.00 73.25 255 TRP A C 1
ATOM 2006 O O . TRP A 1 255 ? -33.280 6.756 27.292 1.00 73.25 255 TRP A O 1
ATOM 2016 N N . ALA A 1 256 ? -34.267 5.800 29.062 1.00 84.81 256 ALA A N 1
ATOM 2017 C CA . ALA A 1 256 ? -33.797 6.794 30.025 1.00 84.81 256 ALA A CA 1
ATOM 2018 C C . ALA A 1 256 ? -32.270 6.736 30.216 1.00 84.81 256 ALA A C 1
ATOM 2020 O O . ALA A 1 256 ? -31.613 7.781 30.246 1.00 84.81 256 ALA A O 1
ATOM 2021 N N . ARG A 1 257 ? -31.680 5.532 30.271 1.00 82.44 257 ARG A N 1
ATOM 2022 C CA . ARG A 1 257 ? -30.218 5.350 30.322 1.00 82.44 257 ARG A CA 1
ATOM 2023 C C . ARG A 1 257 ? -29.540 5.870 29.052 1.00 82.44 257 ARG A C 1
ATOM 2025 O O . ARG A 1 257 ? -28.561 6.604 29.156 1.00 82.44 257 ARG A O 1
ATOM 2032 N N . LEU A 1 258 ? -30.099 5.589 27.874 1.00 79.00 258 LEU A N 1
ATOM 2033 C CA . LEU A 1 258 ? -29.614 6.121 26.592 1.00 79.00 258 LEU A CA 1
ATOM 2034 C C . LEU A 1 258 ? -29.703 7.654 26.517 1.00 79.00 258 LEU A C 1
ATOM 2036 O O . LEU A 1 258 ? -28.752 8.301 26.077 1.00 79.00 258 LEU A O 1
ATOM 2040 N N . LYS A 1 259 ? -30.797 8.259 27.000 1.00 80.44 259 LYS A N 1
ATOM 2041 C CA . LYS A 1 259 ? -30.934 9.726 27.078 1.00 80.44 259 LYS A CA 1
ATOM 2042 C C . LYS A 1 259 ? -29.932 10.353 28.050 1.00 80.44 259 LYS A C 1
ATOM 2044 O O . LYS A 1 259 ? -29.380 11.404 27.737 1.00 80.44 259 LYS A O 1
ATOM 2049 N N . ARG A 1 260 ? -29.645 9.700 29.182 1.00 76.38 260 ARG A N 1
ATOM 2050 C CA . ARG A 1 260 ? -28.622 10.143 30.145 1.00 76.38 260 ARG A CA 1
ATOM 2051 C C . ARG A 1 260 ? -27.214 10.066 29.550 1.00 76.38 260 ARG A C 1
ATOM 2053 O O . ARG A 1 260 ? -26.446 11.007 29.698 1.00 76.38 260 ARG A O 1
ATOM 2060 N N . VAL A 1 261 ? -26.894 8.998 28.816 1.00 75.94 261 VAL A N 1
ATOM 2061 C CA . VAL A 1 261 ? -25.621 8.888 28.082 1.00 75.94 261 VAL A CA 1
ATOM 2062 C C . VAL A 1 261 ? -25.524 9.978 27.014 1.00 75.94 261 VAL A C 1
ATOM 2064 O O . VAL A 1 261 ? -24.503 10.648 26.923 1.00 75.94 261 VAL A O 1
ATOM 2067 N N . LYS A 1 262 ? -26.602 10.248 26.268 1.00 72.69 262 LYS A N 1
ATOM 2068 C CA . LYS A 1 262 ? -26.629 11.328 25.271 1.00 72.69 262 LYS A CA 1
ATOM 2069 C C . LYS A 1 262 ? -26.474 12.722 25.893 1.00 72.69 262 LYS A C 1
ATOM 2071 O O . LYS A 1 262 ? -25.780 13.555 25.320 1.00 72.69 262 LYS A O 1
ATOM 2076 N N . SER A 1 263 ? -27.021 12.965 27.089 1.00 69.12 263 SER A N 1
ATOM 2077 C CA . SER A 1 263 ? -26.841 14.249 27.784 1.00 69.12 263 SER A CA 1
ATOM 2078 C C . SER A 1 263 ? -25.421 14.465 28.317 1.00 69.12 263 SER A C 1
ATOM 2080 O O . SER A 1 263 ? -25.039 15.609 28.541 1.00 69.12 263 SER A O 1
ATOM 2082 N N . LEU A 1 264 ? -24.631 13.402 28.515 1.00 67.19 264 LEU A N 1
ATOM 2083 C CA . LEU A 1 264 ? -23.206 13.522 28.850 1.00 67.19 264 LEU A CA 1
ATOM 2084 C C . LEU A 1 264 ? -22.365 13.977 27.646 1.00 67.19 264 LEU A C 1
ATOM 2086 O O . LEU A 1 264 ? -21.317 14.588 27.837 1.00 67.19 264 LEU A O 1
ATOM 2090 N N . PHE A 1 265 ? -22.841 13.743 26.418 1.00 64.94 265 PHE A N 1
ATOM 2091 C CA . PHE A 1 265 ? -22.204 14.232 25.190 1.00 64.94 265 PHE A CA 1
ATOM 2092 C C . PHE A 1 265 ? -22.719 15.612 24.750 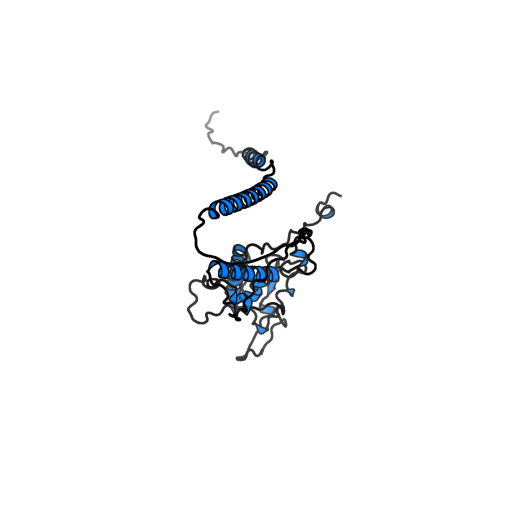1.00 64.94 265 PHE A C 1
ATOM 2094 O O . PHE A 1 265 ? -21.964 16.384 24.163 1.00 64.94 265 PHE A O 1
ATOM 2101 N N . ASP A 1 266 ? -23.957 15.978 25.097 1.00 55.94 266 ASP A N 1
ATOM 2102 C CA . ASP A 1 266 ? -24.490 17.338 24.934 1.00 55.94 266 ASP A CA 1
ATOM 2103 C C . ASP A 1 266 ? -24.132 18.224 26.141 1.00 55.94 266 ASP A C 1
ATOM 2105 O O . ASP A 1 266 ? -24.987 18.735 26.871 1.00 55.94 266 ASP A O 1
ATOM 2109 N N . THR A 1 267 ? -22.834 18.447 26.362 1.00 56.69 267 THR A N 1
ATOM 2110 C CA . THR A 1 267 ? -22.412 19.497 27.295 1.00 56.69 267 THR A CA 1
ATOM 2111 C C . THR A 1 267 ? -22.800 20.868 26.734 1.00 56.69 267 THR A C 1
ATOM 2113 O O . THR A 1 267 ? -22.719 21.156 25.535 1.00 56.69 267 THR A O 1
ATOM 2116 N N . LYS A 1 268 ? -23.271 21.729 27.637 1.00 52.88 268 LYS A N 1
ATOM 2117 C CA . LYS A 1 268 ? -23.880 23.055 27.443 1.00 52.88 268 LYS A CA 1
ATOM 2118 C C . LYS A 1 268 ? -22.884 24.114 26.913 1.00 52.88 268 LYS A C 1
ATOM 2120 O O . LYS A 1 268 ? -22.824 25.222 27.430 1.00 52.88 268 LYS A O 1
ATOM 2125 N N . GLY A 1 269 ? -22.097 23.775 25.889 1.00 51.97 269 GLY A N 1
ATOM 2126 C CA . GLY A 1 269 ? -21.135 24.638 25.189 1.00 51.97 269 GLY A CA 1
ATOM 2127 C C . GLY A 1 269 ? -21.282 24.635 23.658 1.00 51.97 269 GLY A C 1
ATOM 2128 O O . GLY A 1 269 ? -20.937 25.620 23.010 1.00 51.97 269 GLY A O 1
ATOM 2129 N N . SER A 1 270 ? -21.892 23.598 23.067 1.00 50.28 270 SER A N 1
ATOM 2130 C CA . SER A 1 270 ? -22.038 23.456 21.602 1.00 50.28 270 SER A CA 1
ATOM 2131 C C . SER A 1 270 ? -22.917 24.544 20.952 1.00 50.28 270 SER A C 1
ATOM 2133 O O . SER A 1 270 ? -22.665 24.981 19.827 1.00 50.28 270 SER A O 1
ATOM 2135 N N . ARG A 1 271 ? -23.910 25.082 21.680 1.00 50.34 271 ARG A N 1
ATOM 2136 C CA . ARG A 1 271 ? -24.807 26.130 21.155 1.00 50.34 271 ARG A CA 1
ATOM 2137 C C . ARG A 1 271 ? -24.176 27.529 21.073 1.00 50.34 271 ARG A C 1
ATOM 2139 O O . ARG A 1 271 ? -24.635 28.329 20.265 1.00 50.34 271 ARG A O 1
ATOM 2146 N N . LYS A 1 272 ? -23.115 27.828 21.839 1.00 46.53 272 LYS A N 1
ATOM 2147 C CA . LYS A 1 272 ? -22.409 29.126 21.753 1.00 46.53 272 LYS A CA 1
ATOM 2148 C C . LYS A 1 272 ? -21.388 29.180 20.610 1.00 46.53 272 LYS A C 1
ATOM 2150 O O . LYS A 1 272 ? -21.136 30.266 20.100 1.00 46.53 272 LYS A O 1
ATOM 2155 N N . LEU A 1 273 ? -20.875 28.034 20.147 1.00 47.28 273 LEU A N 1
ATOM 2156 C CA . LEU A 1 273 ? -19.887 27.991 19.061 1.00 47.28 273 LEU A CA 1
ATOM 2157 C C . LEU A 1 273 ? -20.498 28.261 17.674 1.00 47.28 273 LEU A C 1
ATOM 2159 O O . LEU A 1 273 ? -19.839 28.821 16.805 1.00 47.28 273 LEU A O 1
ATOM 2163 N N . ARG A 1 274 ? -21.779 27.920 17.463 1.00 47.16 274 ARG A N 1
ATOM 2164 C CA . ARG A 1 274 ? -22.459 28.223 16.189 1.00 47.16 274 ARG A CA 1
ATOM 2165 C C . ARG A 1 274 ? -22.786 29.707 16.023 1.00 47.16 274 ARG A C 1
ATOM 2167 O O . ARG A 1 274 ? -22.850 30.173 14.893 1.00 47.16 274 ARG A O 1
ATOM 2174 N N . HIS A 1 275 ? -22.949 30.455 17.118 1.00 42.16 275 HIS A N 1
ATOM 2175 C CA . HIS A 1 275 ? -23.275 31.882 17.040 1.00 42.16 275 HIS A CA 1
ATOM 2176 C C . HIS A 1 275 ? -22.037 32.796 17.003 1.00 42.16 275 HIS A C 1
ATOM 2178 O O . HIS A 1 275 ? -22.129 33.925 16.526 1.00 42.16 275 HIS A O 1
ATOM 2184 N N . SER A 1 276 ? -20.870 32.314 17.452 1.00 44.22 276 SER A N 1
ATOM 2185 C CA . SER A 1 276 ? -19.604 33.052 17.344 1.00 44.22 276 SER A CA 1
ATOM 2186 C C . SER A 1 276 ? -18.958 32.946 15.958 1.00 44.22 276 SER A C 1
ATOM 2188 O O . SER A 1 276 ? -18.294 33.888 15.536 1.00 44.22 276 SER A O 1
ATOM 2190 N N . ILE A 1 277 ? -19.201 31.860 15.212 1.00 49.16 277 ILE A N 1
ATOM 2191 C CA . ILE A 1 277 ? -18.684 31.681 13.841 1.00 49.16 277 ILE A CA 1
ATOM 2192 C C . ILE A 1 277 ? -19.442 32.550 12.820 1.00 49.16 277 ILE A C 1
ATOM 2194 O O . ILE A 1 277 ? -18.862 32.973 11.825 1.00 49.16 277 ILE A O 1
ATOM 2198 N N . SER A 1 278 ? -20.701 32.918 13.084 1.00 46.16 278 SER A N 1
ATOM 2199 C CA . SER A 1 278 ? -21.472 33.811 12.203 1.00 46.16 278 SER A CA 1
ATOM 2200 C C . SER A 1 278 ? -21.127 35.303 12.351 1.00 46.16 278 SER A C 1
ATOM 2202 O O . SER A 1 278 ? -21.732 36.127 11.672 1.00 46.16 278 SER A O 1
ATOM 2204 N N . LYS A 1 279 ? -20.200 35.681 13.247 1.00 45.00 279 LYS A N 1
ATOM 2205 C CA . LYS A 1 279 ? -19.840 37.090 13.521 1.00 45.00 279 LYS A CA 1
ATOM 2206 C C . LYS A 1 279 ? -18.340 37.409 13.448 1.00 45.00 279 LYS A C 1
ATOM 2208 O O . LYS A 1 279 ? -17.972 38.553 13.687 1.00 45.00 279 LYS A O 1
ATOM 2213 N N . SER A 1 280 ? -17.481 36.445 13.106 1.00 41.56 280 SER A N 1
ATOM 2214 C CA . SER A 1 280 ? -16.017 36.622 13.081 1.00 41.56 280 SER A CA 1
ATOM 2215 C C . SER A 1 280 ? -15.370 36.492 11.695 1.00 41.56 280 SER A C 1
ATOM 2217 O O . SER A 1 280 ? -14.157 36.324 11.596 1.00 41.56 280 SER A O 1
ATOM 2219 N N . ILE A 1 281 ? -16.138 36.662 10.611 1.00 47.81 281 ILE A N 1
ATOM 2220 C CA . ILE A 1 281 ? -15.579 36.992 9.288 1.00 47.81 281 ILE A CA 1
ATOM 2221 C C . ILE A 1 281 ? -15.503 38.521 9.177 1.00 47.81 281 ILE A C 1
ATOM 2223 O O . ILE A 1 281 ? -16.253 39.155 8.448 1.00 47.81 281 ILE A O 1
ATOM 2227 N N . SER A 1 282 ? -14.589 39.106 9.947 1.00 40.16 282 SER A N 1
ATOM 2228 C CA . SER A 1 282 ? -14.100 40.474 9.757 1.00 40.16 282 SER A CA 1
ATOM 2229 C C . SER A 1 282 ? -12.602 40.449 10.037 1.00 40.16 282 SER A C 1
ATOM 2231 O O . SER A 1 282 ? -12.163 40.549 11.181 1.00 40.16 282 SER A O 1
ATOM 2233 N N . ARG A 1 283 ? -11.813 40.224 8.982 1.00 37.78 283 ARG A N 1
ATOM 2234 C CA . ARG A 1 283 ? -10.348 40.321 9.007 1.00 37.78 283 ARG A CA 1
ATOM 2235 C C . ARG A 1 283 ? -9.931 41.766 9.324 1.00 37.78 283 ARG A C 1
ATOM 2237 O O . ARG A 1 283 ? -10.358 42.666 8.602 1.00 37.78 283 ARG A O 1
ATOM 2244 N N . PRO A 1 284 ? -9.041 42.008 10.298 1.00 37.03 284 PRO A N 1
ATOM 2245 C CA . PRO A 1 284 ? -8.296 43.256 10.380 1.00 37.03 284 PRO A CA 1
ATOM 2246 C C . PRO A 1 284 ? -7.126 43.205 9.386 1.00 37.03 284 PRO A C 1
ATOM 2248 O O . PRO A 1 284 ? -6.350 42.253 9.391 1.00 37.03 284 PRO A O 1
ATOM 2251 N N . GLY A 1 285 ? -6.988 44.239 8.553 1.00 43.66 285 GLY A N 1
ATOM 2252 C CA . GLY A 1 285 ? -5.764 44.497 7.789 1.00 43.66 285 GLY A CA 1
ATOM 2253 C C . GLY A 1 285 ? -5.701 43.859 6.401 1.00 43.66 285 GLY A C 1
ATOM 2254 O O . GLY A 1 285 ? -5.033 42.853 6.195 1.00 43.66 285 GLY A O 1
ATOM 2255 N N . THR A 1 286 ? -6.378 44.469 5.427 1.00 39.66 286 THR A N 1
ATOM 2256 C CA . THR A 1 286 ? -5.941 44.576 4.016 1.00 39.66 286 THR A CA 1
ATOM 2257 C C . THR A 1 286 ? -6.898 45.533 3.304 1.00 39.66 286 THR A C 1
ATOM 2259 O O . THR A 1 286 ? -7.821 45.132 2.605 1.00 39.66 286 THR A O 1
ATOM 2262 N N . ALA A 1 287 ? -6.705 46.832 3.538 1.00 33.53 287 ALA A N 1
ATOM 2263 C CA . ALA A 1 287 ? -7.338 47.897 2.771 1.00 33.53 287 ALA A CA 1
ATOM 2264 C C . ALA A 1 287 ? -6.234 48.686 2.057 1.00 33.53 287 ALA A C 1
ATOM 2266 O O . ALA A 1 287 ? -5.647 49.601 2.621 1.00 33.53 287 ALA A O 1
ATOM 2267 N N . ALA A 1 288 ? -5.944 48.302 0.817 1.00 34.41 288 ALA A N 1
ATOM 2268 C CA . ALA A 1 288 ? -5.289 49.158 -0.163 1.00 34.41 288 ALA A CA 1
ATOM 2269 C C . ALA A 1 288 ? -5.959 48.874 -1.510 1.00 34.41 288 ALA A C 1
ATOM 2271 O O . ALA A 1 288 ? -5.630 47.926 -2.216 1.00 34.41 288 ALA A O 1
ATOM 2272 N N . SER A 1 289 ? -6.996 49.664 -1.781 1.00 36.59 289 SER A N 1
ATOM 2273 C CA . SER A 1 289 ? -7.734 49.691 -3.038 1.00 36.59 289 SER A CA 1
ATOM 2274 C C . SER A 1 289 ? -6.936 50.499 -4.058 1.00 36.59 289 SER A C 1
ATOM 2276 O O . SER A 1 289 ? -6.613 51.665 -3.823 1.00 36.59 289 SER A O 1
ATOM 2278 N N . THR A 1 290 ? -6.609 49.874 -5.185 1.00 35.59 290 THR A N 1
ATOM 2279 C CA . THR A 1 290 ? -6.072 50.520 -6.380 1.00 35.59 290 THR A CA 1
ATOM 2280 C C . THR A 1 290 ? -7.178 51.346 -7.038 1.00 35.59 290 THR A C 1
ATOM 2282 O O . THR A 1 290 ? -8.063 50.823 -7.712 1.00 35.59 290 THR A O 1
ATOM 2285 N N . LYS A 1 291 ? -7.145 52.669 -6.847 1.00 34.94 291 LYS A N 1
ATOM 2286 C CA . LYS A 1 291 ? -7.943 53.599 -7.654 1.00 34.94 291 LYS A CA 1
ATOM 2287 C C . LYS A 1 291 ? -7.276 53.778 -9.017 1.00 34.94 291 LYS A C 1
ATOM 2289 O O . LYS A 1 291 ? -6.212 54.383 -9.113 1.00 34.94 291 LYS A O 1
ATOM 2294 N N . SER A 1 292 ? -7.932 53.283 -10.063 1.00 34.91 292 SER A N 1
ATOM 2295 C CA . SER A 1 292 ? -7.674 53.666 -11.451 1.00 34.91 292 SER A CA 1
ATOM 2296 C C . SER A 1 292 ? -7.881 55.174 -11.619 1.00 34.91 292 SER A C 1
ATOM 2298 O O . SER A 1 292 ? -8.968 55.696 -11.362 1.00 34.91 292 SER A O 1
ATOM 2300 N N . ALA A 1 293 ? -6.827 55.871 -12.037 1.00 35.81 293 ALA A N 1
ATOM 2301 C CA . ALA A 1 293 ? -6.870 57.278 -12.398 1.00 35.81 293 ALA A CA 1
ATOM 2302 C C . ALA A 1 293 ? -7.575 57.445 -13.752 1.00 35.81 293 ALA A C 1
ATOM 2304 O O . ALA A 1 293 ? -7.153 56.883 -14.762 1.00 35.81 293 ALA A O 1
ATOM 2305 N N . LYS A 1 294 ? -8.658 58.228 -13.756 1.00 34.44 294 LYS A N 1
ATOM 2306 C CA . LYS A 1 294 ? -9.245 58.811 -14.964 1.00 34.44 294 LYS A CA 1
ATOM 2307 C C . LYS A 1 294 ? -8.337 59.942 -15.439 1.00 34.44 294 LYS A C 1
ATOM 2309 O O . LYS A 1 294 ? -8.126 60.910 -14.715 1.00 34.44 294 LYS A O 1
ATOM 2314 N N . SER A 1 295 ? -7.843 59.814 -16.662 1.00 37.06 295 SER A N 1
ATOM 2315 C CA . SER A 1 295 ? -7.265 60.894 -17.450 1.00 37.06 295 SER A CA 1
ATOM 2316 C C . SER A 1 295 ? -8.368 61.858 -17.888 1.00 37.06 295 SER A C 1
ATOM 2318 O O . SER A 1 295 ? -9.286 61.450 -18.596 1.00 37.06 295 SER A O 1
ATOM 2320 N N . ASN A 1 296 ? -8.270 63.121 -17.483 1.00 35.94 296 ASN A N 1
ATOM 2321 C CA . ASN A 1 296 ? -8.822 64.249 -18.229 1.00 35.94 296 ASN A CA 1
ATOM 2322 C C . ASN A 1 296 ? -8.062 65.507 -17.798 1.00 35.94 296 ASN A C 1
ATOM 2324 O O . ASN A 1 296 ? -8.334 66.077 -16.746 1.00 35.94 296 ASN A O 1
ATOM 2328 N N . GLY A 1 297 ? -7.070 65.889 -18.598 1.00 33.88 297 GLY A N 1
ATOM 2329 C CA . GLY A 1 297 ? -6.379 67.167 -18.502 1.00 33.88 297 GLY A CA 1
ATOM 2330 C C . GLY A 1 297 ? -6.525 67.880 -19.837 1.00 33.88 297 GLY A C 1
ATOM 2331 O O . GLY A 1 297 ? -5.932 67.456 -20.825 1.00 33.88 297 GLY A O 1
ATOM 2332 N N . GLY A 1 298 ? -7.351 68.922 -19.855 1.00 30.56 298 GLY A N 1
ATOM 2333 C CA . GLY A 1 298 ? -7.467 69.884 -20.941 1.00 30.56 298 GLY A CA 1
ATOM 2334 C C . GLY A 1 298 ? -7.088 71.273 -20.428 1.00 30.56 298 GLY A C 1
ATOM 2335 O O . GLY A 1 298 ? -7.784 71.778 -19.560 1.00 30.56 298 GLY A O 1
ATOM 2336 N N . GLN A 1 299 ? -5.986 71.793 -20.985 1.00 37.03 299 GLN A N 1
ATOM 2337 C CA . GLN A 1 299 ? -5.665 73.173 -21.408 1.00 37.03 299 GLN A CA 1
ATOM 2338 C C . GLN A 1 299 ? -5.821 74.394 -20.477 1.00 37.03 299 GLN A C 1
ATOM 2340 O O . GLN A 1 299 ? -6.671 74.431 -19.598 1.00 37.03 299 GLN A O 1
ATOM 2345 N N . THR A 1 300 ? -5.054 75.437 -20.856 1.00 35.56 300 THR A N 1
ATOM 2346 C CA . THR A 1 300 ? -4.946 76.839 -20.368 1.00 35.56 300 THR A CA 1
ATOM 2347 C C . THR A 1 300 ? -4.008 77.009 -19.162 1.00 35.56 300 THR A C 1
ATOM 2349 O O . THR A 1 300 ? -4.133 76.259 -18.203 1.00 35.56 300 THR A O 1
ATOM 2352 N N . GLU A 1 301 ? -2.979 77.865 -19.140 1.00 34.34 301 GLU A N 1
ATOM 2353 C CA . GLU A 1 301 ? -2.447 78.972 -19.971 1.00 34.34 301 GLU A CA 1
ATOM 2354 C C . GLU A 1 301 ? -0.907 78.896 -20.003 1.00 34.34 301 GLU A C 1
ATOM 2356 O O . GLU A 1 301 ? -0.326 78.355 -19.031 1.00 34.34 301 GLU A O 1
#

Sequence (301 aa):
DDCLWRKRGCDDSLLRLSLTNATTSLAALRERYDELLARISFLPYEFNLRLPEELNLDDVLSHLPNDFFTKQAAAKEAEAQPNRVALSLALMGWQGLNNVRIGAVPNSASCHTCLRRLGLWMFKSKEVGENNEVLVPAPMDFLDPAREHRFFCPWANSETQKQAHSQKASGQDLPGWKVLVRTIANEAHLRSVYEGRSPARPRTERPMGAPSTPQRPGTAAYINTPIQTPGSVGPGADNVEEDEKERDVKDKERWARLKRVKSLFDTKGSRKLRHSISKSISRPGTAASTKSAKSNGGQTE